Protein AF-A0A7C5W603-F1 (afdb_monomer_lite)

Foldseek 3Di:
DVVVVVVVVVVVVVPPPPVCCVVCVVPPVPPPPPLPDQDKAKAKEFEPQDQWFWKFKAALLLDTQFPDIWIQHRRRMIITIHDLADWGAQIWIWTDFALAIWIAGDGTDGHDDGPVRCVPPDDDRPHDYDYIYLLRRLLNQLVQLLQVVVVHIRVVAHSLLSVQQSVLLSVCCPPPPALSVLLSQLSVLLNVQDDSPHNPHHQAQVSCVSNPPPPNHRGDLVSQVVRVGPSDPDPSSDCVVNSVSSVSNDVRGGSDNPPPPLDDDDDDDDDQDFQDADPVRDTDHSCPPPDDDPPDDDDDDDDDDPPPPDDDVVCCVPVVVVPDPDPPPAPCPVPPDDPDRD

Sequence (342 aa):
MVRKILLLCSLLFIFSCGVESLLFNGISSNTPKDPGSVENRYIAGITPVFKSGSADLLSSSGESIAIKSGSIDSEGKFIIELSSKIDLSNAIVYLKSGNRVLLYIFPKLNRAKTIEESRDEAFKVKQIEVPVDERSTAATIMVVEKLRKIGSGLSAMSYCAVKGANSQISSKFDTAGSESNKVLTMVSKIIGSGNESDSGSIMFDIVGYLKDSNVRSILSEEFLKNNNVPYSDGDNKSVSPFEEQVEKSFSEFDFVAKYDETKLTTVITANINEGLVDSNGNTINPYKWATKKDGAKVYIALGIHKESPIQDEKLNQEVFHNWKPNTVQMYDDGTHGDEVAG

Secondary structure (DSSP, 8-state):
-HHHHHHHHHHHHHSTTTHHHHHHTTTTT-----------EEEEEE-SS-SSEEEEEE-TTS-B-EEEPEEE-TTSEEEEEE-TT--EEEEEEEEEETTEEEEEEEEEEPPPPPGGG-TTS--------EE-SHHHHHHHHHHHHHHHHTT--GGGS-HHHHHHHHHHHHHHHTSTT-HHHHHHHHHHHHHHH--TT--SS-SB-HHHHHH-TT---SB-HHHHHHHT---SSS-TT-SHHHHHHHHHHTTS--------TTS----------TT-B-TTSPBP-TTTTPPP-TT----------TT-S---HHHHHHTSTT-----S-----SSS-TTS--

pLDDT: mean 75.27, std 20.87, range [37.34, 98.5]

Radius of gyration: 30.17 Å; chains: 1; bounding box: 62×60×104 Å

Structure (mmCIF, N/CA/C/O backbone):
data_AF-A0A7C5W603-F1
#
_entry.id   AF-A0A7C5W603-F1
#
loop_
_atom_site.group_PDB
_atom_site.id
_atom_site.type_symbol
_atom_site.label_atom_id
_atom_site.label_alt_id
_atom_site.label_comp_id
_atom_site.label_asym_id
_atom_site.label_entity_id
_atom_site.label_seq_id
_atom_site.pdbx_PDB_ins_code
_atom_site.Cartn_x
_atom_site.Cartn_y
_atom_site.Cartn_z
_atom_site.occupancy
_atom_site.B_iso_or_equiv
_atom_site.auth_seq_id
_atom_site.auth_comp_id
_atom_site.auth_asym_id
_atom_site.auth_atom_id
_atom_site.pdbx_PDB_model_num
ATOM 1 N N . MET A 1 1 ? 25.862 -23.167 -83.436 1.00 50.69 1 MET A N 1
ATOM 2 C CA . MET A 1 1 ? 25.914 -22.595 -82.068 1.00 50.69 1 MET A CA 1
ATOM 3 C C . MET A 1 1 ? 24.564 -22.646 -81.349 1.00 50.69 1 MET A C 1
ATOM 5 O O . MET A 1 1 ? 24.523 -23.107 -80.219 1.00 50.69 1 MET A O 1
ATOM 9 N N . VAL A 1 2 ? 23.454 -22.306 -82.014 1.00 46.97 2 VAL A N 1
ATOM 10 C CA . VAL A 1 2 ? 22.097 -22.247 -81.420 1.00 46.97 2 VAL A CA 1
ATOM 11 C C . VAL A 1 2 ? 21.586 -23.588 -80.850 1.00 46.97 2 VAL A C 1
ATOM 13 O O . VAL A 1 2 ? 20.965 -23.612 -79.793 1.00 46.97 2 VAL A O 1
ATOM 16 N N . ARG A 1 3 ? 21.932 -24.733 -81.459 1.00 47.28 3 ARG A N 1
ATOM 17 C CA . ARG A 1 3 ? 21.526 -26.067 -80.958 1.00 47.28 3 ARG A CA 1
ATOM 18 C C . ARG A 1 3 ? 22.185 -26.501 -79.640 1.00 47.28 3 ARG A C 1
ATOM 20 O O . ARG A 1 3 ? 21.613 -27.329 -78.945 1.00 47.28 3 ARG A O 1
ATOM 27 N N . LYS A 1 4 ? 23.358 -25.961 -79.281 1.00 45.41 4 LYS A N 1
ATOM 28 C CA . LYS A 1 4 ? 24.028 -26.298 -78.007 1.00 45.41 4 LYS A CA 1
ATOM 29 C C . LYS A 1 4 ? 23.504 -25.462 -76.832 1.00 45.41 4 LYS A C 1
ATOM 31 O O . LYS A 1 4 ? 23.530 -25.939 -75.707 1.00 45.41 4 LYS A O 1
ATOM 36 N N . ILE A 1 5 ? 22.978 -24.265 -77.102 1.00 54.44 5 ILE A N 1
ATOM 37 C CA . ILE A 1 5 ? 22.380 -23.386 -76.085 1.00 54.44 5 ILE A CA 1
ATOM 38 C C . ILE A 1 5 ? 20.984 -23.888 -75.694 1.00 54.44 5 ILE A C 1
ATOM 40 O O . ILE A 1 5 ? 20.673 -23.938 -74.509 1.00 54.44 5 ILE A O 1
ATOM 44 N N . LEU A 1 6 ? 20.185 -24.372 -76.656 1.00 49.38 6 LEU A N 1
ATOM 45 C CA . LEU A 1 6 ? 18.866 -24.931 -76.338 1.00 49.38 6 LEU A CA 1
ATOM 46 C C . LEU A 1 6 ? 18.955 -26.179 -75.449 1.00 49.38 6 LEU A C 1
ATOM 48 O O . LEU A 1 6 ? 18.169 -26.298 -74.519 1.00 49.38 6 LEU A O 1
ATOM 52 N N . LEU A 1 7 ? 19.939 -27.059 -75.685 1.00 49.75 7 LEU A N 1
ATOM 53 C CA . LEU A 1 7 ? 20.112 -28.280 -74.890 1.00 49.75 7 LEU A CA 1
ATOM 54 C C . LEU A 1 7 ? 20.508 -27.977 -73.432 1.00 49.75 7 LEU A C 1
ATOM 56 O O . LEU A 1 7 ? 20.071 -28.679 -72.523 1.00 49.75 7 LEU A O 1
ATOM 60 N N . LEU A 1 8 ? 21.290 -26.911 -73.211 1.00 47.38 8 LEU A N 1
ATOM 61 C CA . LEU A 1 8 ? 21.719 -26.468 -71.881 1.00 47.38 8 LEU A CA 1
ATOM 62 C C . LEU A 1 8 ? 20.570 -25.804 -71.101 1.00 47.38 8 LEU A C 1
ATOM 64 O O . LEU A 1 8 ? 20.426 -26.040 -69.904 1.00 47.38 8 LEU A O 1
ATOM 68 N N . CYS A 1 9 ? 19.700 -25.045 -71.778 1.00 49.72 9 CYS A N 1
ATOM 69 C CA . CYS A 1 9 ? 18.506 -24.462 -71.158 1.00 49.72 9 CYS A CA 1
ATOM 70 C C . CYS A 1 9 ? 17.457 -25.525 -70.797 1.00 49.72 9 CYS A C 1
ATOM 72 O O . CYS A 1 9 ? 16.868 -25.446 -69.724 1.00 49.72 9 CYS A O 1
ATOM 74 N N . SER A 1 10 ? 17.260 -26.559 -71.623 1.00 50.44 10 SER A N 1
ATOM 75 C CA . SER A 1 10 ? 16.340 -27.656 -71.283 1.00 50.44 10 SER A CA 1
ATOM 76 C C . SER A 1 10 ? 16.855 -28.564 -70.159 1.00 50.44 10 SER A C 1
ATOM 78 O O . SER A 1 10 ? 16.045 -29.125 -69.430 1.00 50.44 10 SER A O 1
ATOM 80 N N . LEU A 1 11 ? 18.176 -28.668 -69.952 1.00 47.28 11 LEU A N 1
ATOM 81 C CA . LEU A 1 11 ? 18.733 -29.372 -68.789 1.00 47.28 11 LEU A CA 1
ATOM 82 C C . LEU A 1 11 ? 18.538 -28.589 -67.480 1.00 47.28 11 LEU A C 1
ATOM 84 O O . LEU A 1 11 ? 18.335 -29.205 -66.442 1.00 47.28 11 LEU A O 1
ATOM 88 N N . LEU A 1 12 ? 18.525 -27.252 -67.517 1.00 49.31 12 LEU A N 1
ATOM 89 C CA . LEU A 1 12 ? 18.311 -26.421 -66.323 1.00 49.31 12 LEU A CA 1
ATOM 90 C C . LEU A 1 12 ? 16.854 -26.431 -65.821 1.00 49.31 12 LEU A C 1
ATOM 92 O O . LEU A 1 12 ? 16.635 -26.287 -64.623 1.00 49.31 12 LEU A O 1
ATOM 96 N N . PHE A 1 13 ? 15.871 -26.677 -66.693 1.00 50.28 13 PHE A N 1
ATOM 97 C CA . PHE A 1 13 ? 14.453 -26.759 -66.303 1.00 50.28 13 PHE A CA 1
ATOM 98 C C . PHE A 1 13 ? 14.027 -28.121 -65.727 1.00 50.28 13 PHE A C 1
ATOM 100 O O . PHE A 1 13 ? 12.994 -28.203 -65.072 1.00 50.28 13 PHE A O 1
ATOM 107 N N . ILE A 1 14 ? 14.803 -29.192 -65.928 1.00 52.00 14 ILE A N 1
ATOM 108 C CA . ILE A 1 14 ? 14.462 -30.529 -65.398 1.00 52.00 14 ILE A CA 1
ATOM 109 C C . ILE A 1 14 ? 14.988 -30.716 -63.960 1.00 52.00 14 ILE A C 1
ATOM 111 O O . ILE A 1 14 ? 14.487 -31.560 -63.222 1.00 52.00 14 ILE A O 1
ATOM 115 N N . PHE A 1 15 ? 15.930 -29.879 -63.511 1.00 45.22 15 PHE A N 1
ATOM 116 C CA . PHE A 1 15 ? 16.450 -29.901 -62.136 1.00 45.22 15 PHE A CA 1
ATOM 117 C C . PHE A 1 15 ? 15.817 -28.855 -61.200 1.00 45.22 15 PHE A C 1
ATOM 119 O O . PHE A 1 15 ? 16.165 -28.813 -60.022 1.00 45.22 15 PHE A O 1
ATOM 126 N N . SER A 1 16 ? 14.865 -28.038 -61.662 1.00 43.00 16 SER A N 1
ATOM 127 C CA . SER A 1 16 ? 14.313 -26.928 -60.867 1.00 43.00 16 SER A CA 1
ATOM 128 C C . SER A 1 16 ? 13.082 -27.266 -60.014 1.00 43.00 16 SER A C 1
ATOM 130 O O . SER A 1 16 ? 12.518 -26.358 -59.429 1.00 43.00 16 SER A O 1
ATOM 132 N N . CYS A 1 17 ? 12.652 -28.531 -59.914 1.00 48.06 17 CYS A N 1
ATOM 133 C CA . CYS A 1 17 ? 11.493 -28.915 -59.080 1.00 48.06 17 CYS A CA 1
ATOM 134 C C . CYS A 1 17 ? 11.825 -29.865 -57.913 1.00 48.06 17 CYS A C 1
ATOM 136 O O . CYS A 1 17 ? 10.933 -30.508 -57.371 1.00 48.06 17 CYS A O 1
ATOM 138 N N . GLY A 1 18 ? 13.093 -29.973 -57.504 1.00 45.03 18 GLY A N 1
ATOM 139 C CA . GLY A 1 18 ? 13.482 -30.834 -56.370 1.00 45.03 18 GLY A CA 1
ATOM 140 C C . GLY A 1 18 ? 14.665 -30.344 -55.534 1.00 45.03 18 GLY A C 1
ATOM 141 O O . GLY A 1 18 ? 14.996 -30.951 -54.516 1.00 45.03 18 GLY A O 1
ATOM 142 N N . VAL A 1 19 ? 15.306 -29.242 -55.930 1.00 45.88 19 VAL A N 1
ATOM 143 C CA . VAL A 1 19 ? 16.446 -28.675 -55.192 1.00 45.88 19 VAL A CA 1
ATOM 144 C C . VAL A 1 19 ? 15.970 -27.790 -54.034 1.00 45.88 19 VAL A C 1
ATOM 146 O O . VAL A 1 19 ? 16.658 -27.700 -53.020 1.00 45.88 19 VAL A O 1
ATOM 149 N N . GLU A 1 20 ? 14.760 -27.227 -54.105 1.00 48.06 20 GLU A N 1
ATOM 150 C CA . GLU A 1 20 ? 14.178 -26.448 -53.004 1.00 48.06 20 GLU A CA 1
ATOM 151 C C . GLU A 1 20 ? 13.923 -27.314 -51.765 1.00 48.06 20 GLU A C 1
ATOM 153 O O . GLU A 1 20 ? 14.259 -26.901 -50.661 1.00 48.06 20 GLU A O 1
ATOM 158 N N . SER A 1 21 ? 13.468 -28.563 -51.912 1.00 44.88 21 SER A N 1
ATOM 159 C CA . SER A 1 21 ? 13.359 -29.465 -50.759 1.00 44.88 21 SER A CA 1
ATOM 160 C C . SER A 1 21 ? 14.725 -29.845 -50.176 1.00 44.88 21 SER A C 1
ATOM 162 O O . SER A 1 21 ? 14.841 -30.020 -48.975 1.00 44.88 21 SER A O 1
ATOM 164 N N . LEU A 1 22 ? 15.796 -29.928 -50.970 1.00 43.97 22 LEU A N 1
ATOM 165 C CA . LEU A 1 22 ? 17.133 -30.278 -50.460 1.00 43.97 22 LEU A CA 1
ATOM 166 C C . LEU A 1 22 ? 17.876 -29.090 -49.825 1.00 43.97 22 LEU A C 1
ATOM 168 O O . LEU A 1 22 ? 18.640 -29.296 -48.885 1.00 43.97 22 LEU A O 1
ATOM 172 N N . LEU A 1 23 ? 17.624 -27.858 -50.282 1.00 46.28 23 LEU A N 1
ATOM 173 C CA . LEU A 1 23 ? 18.194 -26.637 -49.698 1.00 46.28 23 LEU A CA 1
ATOM 174 C C . LEU A 1 23 ? 17.368 -26.087 -48.521 1.00 46.28 23 LEU A C 1
ATOM 176 O O . LEU A 1 23 ? 17.944 -25.512 -47.599 1.00 46.28 23 LEU A O 1
ATOM 180 N N . PHE A 1 24 ? 16.044 -26.289 -48.506 1.00 46.12 24 PHE A N 1
ATOM 181 C CA . PHE A 1 24 ? 15.150 -25.743 -47.473 1.00 46.12 24 PHE A CA 1
ATOM 182 C C . PHE A 1 24 ? 14.618 -26.772 -46.461 1.00 46.12 24 PHE A C 1
ATOM 184 O O . PHE A 1 24 ? 14.059 -26.357 -45.441 1.00 46.12 24 PHE A O 1
ATOM 191 N N . ASN A 1 25 ? 14.845 -28.084 -46.626 1.00 40.69 25 ASN A N 1
ATOM 192 C CA . ASN A 1 25 ? 14.525 -29.053 -45.558 1.00 40.69 25 ASN A CA 1
ATOM 193 C C . ASN A 1 25 ? 15.432 -28.912 -44.322 1.00 40.69 25 ASN A C 1
ATOM 195 O O . ASN A 1 25 ? 15.082 -29.419 -43.263 1.00 40.69 25 ASN A O 1
ATOM 199 N N . GLY A 1 26 ? 16.558 -28.194 -44.420 1.00 38.69 26 GLY A N 1
ATOM 200 C CA . GLY A 1 26 ? 17.374 -27.823 -43.256 1.00 38.69 26 GLY A CA 1
ATOM 201 C C . GLY A 1 26 ? 16.925 -26.540 -42.542 1.00 38.69 26 GLY A C 1
ATOM 202 O O . GLY A 1 26 ? 17.381 -26.280 -41.433 1.00 38.69 26 GLY A O 1
ATOM 203 N N . ILE A 1 27 ? 16.054 -25.730 -43.161 1.00 40.25 27 ILE A N 1
ATOM 204 C CA . ILE A 1 27 ? 15.661 -24.401 -42.647 1.00 40.25 27 ILE A CA 1
ATOM 205 C C . ILE A 1 27 ? 14.169 -24.353 -42.265 1.00 40.25 27 ILE A C 1
ATOM 207 O O . ILE A 1 27 ? 13.780 -23.563 -41.409 1.00 40.25 27 ILE A O 1
ATOM 211 N N . SER A 1 28 ? 13.327 -25.228 -42.824 1.00 37.34 28 SER A N 1
ATOM 212 C CA . SER A 1 28 ? 11.870 -25.201 -42.604 1.00 37.34 28 SER A CA 1
ATOM 213 C C . SER A 1 28 ? 11.349 -26.056 -41.439 1.00 37.34 28 SER A C 1
ATOM 215 O O . SER A 1 28 ? 10.165 -25.971 -41.126 1.00 37.34 28 SER A O 1
ATOM 217 N N . SER A 1 29 ? 12.194 -26.818 -40.729 1.00 38.69 29 SER A N 1
ATOM 218 C CA . SER A 1 29 ? 11.760 -27.529 -39.509 1.00 38.69 29 SER A CA 1
ATOM 219 C C . SER A 1 29 ? 11.761 -26.656 -38.251 1.00 38.69 29 SER A C 1
ATOM 221 O O . SER A 1 29 ? 11.341 -27.111 -37.189 1.00 38.69 29 SER A O 1
ATOM 223 N N . ASN A 1 30 ? 12.191 -25.396 -38.350 1.00 41.97 30 ASN A N 1
ATOM 224 C CA . ASN A 1 30 ? 11.894 -24.397 -37.333 1.00 41.97 30 ASN A CA 1
ATOM 225 C C . ASN A 1 30 ? 10.478 -23.867 -37.583 1.00 41.97 30 ASN A C 1
ATOM 227 O O . ASN A 1 30 ? 10.289 -22.689 -37.886 1.00 41.97 30 ASN A O 1
ATOM 231 N N . THR A 1 31 ? 9.461 -24.725 -37.415 1.00 43.34 31 THR A N 1
ATOM 232 C CA . THR A 1 31 ? 8.188 -24.223 -36.880 1.00 43.34 31 THR A CA 1
ATOM 233 C C . THR A 1 31 ? 8.568 -23.281 -35.744 1.00 43.34 31 THR A C 1
ATOM 235 O O . THR A 1 31 ? 9.366 -23.720 -34.904 1.00 43.34 31 THR A O 1
ATOM 238 N N . PRO A 1 32 ? 8.101 -22.014 -35.732 1.00 42.66 32 PRO A N 1
ATOM 239 C CA . PRO A 1 32 ? 8.312 -21.143 -34.588 1.00 42.66 32 PRO A CA 1
ATOM 240 C C . PRO A 1 32 ? 7.958 -21.990 -33.380 1.00 42.66 32 PRO A C 1
ATOM 242 O O . PRO A 1 32 ? 6.827 -22.477 -33.306 1.00 42.66 32 PRO A O 1
ATOM 245 N N . LYS A 1 33 ? 8.952 -22.314 -32.542 1.00 44.59 33 LYS A N 1
ATOM 246 C CA . LYS A 1 33 ? 8.671 -23.061 -31.325 1.00 44.59 33 LYS A CA 1
ATOM 247 C C . LYS A 1 33 ? 7.595 -22.244 -30.652 1.00 44.59 33 LYS A C 1
ATOM 249 O O . LYS A 1 33 ? 7.822 -21.057 -30.414 1.00 44.59 33 LYS A O 1
ATOM 254 N N . ASP A 1 34 ? 6.428 -22.858 -30.477 1.00 44.84 34 ASP A N 1
ATOM 255 C CA . ASP A 1 34 ? 5.327 -22.250 -29.752 1.00 44.84 34 ASP A CA 1
ATOM 256 C C . ASP A 1 34 ? 5.962 -21.654 -28.495 1.00 44.84 34 ASP A C 1
ATOM 258 O O . ASP A 1 34 ? 6.650 -22.410 -27.794 1.00 44.84 34 ASP A O 1
ATOM 262 N N . PRO A 1 35 ? 5.947 -20.317 -28.311 1.00 50.34 35 PRO A N 1
ATOM 263 C CA . PRO A 1 35 ? 6.645 -19.684 -27.205 1.00 50.34 35 PRO A CA 1
ATOM 264 C C . PRO A 1 35 ? 6.100 -20.344 -25.950 1.00 50.34 35 PRO A C 1
ATOM 266 O O . PRO A 1 35 ? 4.942 -20.118 -25.608 1.00 50.34 35 PRO A O 1
ATOM 269 N N . GLY A 1 36 ? 6.899 -21.251 -25.372 1.00 51.19 36 GLY A N 1
ATOM 270 C CA . GLY A 1 36 ? 6.378 -22.320 -24.525 1.00 51.19 36 GLY A CA 1
ATOM 271 C C . GLY A 1 36 ? 5.421 -21.762 -23.486 1.00 51.19 36 GLY A C 1
ATOM 272 O O . GLY A 1 36 ? 5.682 -20.680 -22.955 1.00 51.19 36 GLY A O 1
ATOM 273 N N . SER A 1 37 ? 4.302 -22.461 -23.264 1.00 54.44 37 SER A N 1
ATOM 274 C CA . SER A 1 37 ? 3.196 -22.012 -22.412 1.00 54.44 37 SER A CA 1
ATOM 275 C C . SER A 1 37 ? 3.730 -21.309 -21.169 1.00 54.44 37 SER A C 1
ATOM 277 O O . SER A 1 37 ? 4.355 -21.934 -20.312 1.00 54.44 37 SER A O 1
ATOM 279 N N . VAL A 1 38 ? 3.561 -19.989 -21.114 1.00 57.84 38 VAL A N 1
ATOM 280 C CA . VAL A 1 38 ? 4.174 -19.193 -20.056 1.00 57.84 38 VAL A CA 1
ATOM 281 C C . VAL A 1 38 ? 3.382 -19.442 -18.776 1.00 57.84 38 VAL A C 1
ATOM 283 O O . VAL A 1 38 ? 2.245 -18.984 -18.673 1.00 57.84 38 VAL A O 1
ATOM 286 N N . GLU A 1 39 ? 3.964 -20.184 -17.833 1.00 66.88 39 GLU A N 1
ATOM 287 C CA . GLU A 1 39 ? 3.298 -20.594 -16.593 1.00 66.88 39 GLU A CA 1
ATOM 288 C C . GLU A 1 39 ? 2.735 -19.407 -15.809 1.00 66.88 39 GLU A C 1
ATOM 290 O O . GLU A 1 39 ? 3.395 -18.374 -15.664 1.00 66.88 39 GLU A O 1
ATOM 295 N N . ASN A 1 40 ? 1.521 -19.575 -15.277 1.00 76.94 40 ASN A N 1
ATOM 296 C CA . ASN A 1 40 ? 0.895 -18.602 -14.388 1.00 76.94 40 ASN A CA 1
ATOM 297 C C . ASN A 1 40 ? 1.767 -18.341 -13.158 1.00 76.94 40 ASN A C 1
ATOM 299 O O . ASN A 1 40 ? 2.563 -19.174 -12.719 1.00 76.94 40 ASN A O 1
ATOM 303 N N . ARG A 1 41 ? 1.611 -17.147 -12.598 1.00 77.19 41 ARG A N 1
ATOM 304 C CA . ARG A 1 41 ? 2.366 -16.695 -11.432 1.00 77.19 41 ARG A CA 1
ATOM 305 C C . ARG A 1 41 ? 1.488 -16.641 -10.211 1.00 77.19 41 ARG A C 1
ATOM 307 O O . ARG A 1 41 ? 0.290 -16.418 -10.319 1.00 77.19 41 ARG A O 1
ATOM 314 N N . TYR A 1 42 ? 2.128 -16.741 -9.056 1.00 84.00 42 TYR A N 1
ATOM 315 C CA . TYR A 1 42 ? 1.440 -16.739 -7.781 1.00 84.00 42 TYR A CA 1
ATOM 316 C C . TYR A 1 42 ? 2.110 -15.754 -6.829 1.00 84.00 42 TYR A C 1
ATOM 318 O O . TYR A 1 42 ? 3.328 -15.790 -6.648 1.00 84.00 42 TYR A O 1
ATOM 326 N N . ILE A 1 43 ? 1.315 -14.882 -6.215 1.00 85.50 43 ILE A N 1
ATOM 327 C CA . ILE A 1 43 ? 1.692 -14.197 -4.977 1.00 85.50 43 ILE A CA 1
ATOM 328 C C . ILE A 1 43 ? 1.035 -14.976 -3.854 1.00 85.50 43 ILE A C 1
ATOM 330 O O . ILE A 1 43 ? -0.180 -15.139 -3.870 1.00 85.50 43 ILE A O 1
ATOM 334 N N . ALA A 1 44 ? 1.816 -15.443 -2.888 1.00 89.06 44 ALA A N 1
ATOM 335 C CA . ALA A 1 44 ? 1.257 -16.014 -1.675 1.00 89.06 44 ALA A CA 1
ATOM 336 C C . ALA A 1 44 ? 1.567 -15.105 -0.498 1.00 89.06 44 ALA A C 1
ATOM 338 O O . ALA A 1 44 ? 2.605 -14.457 -0.462 1.00 89.06 44 ALA A O 1
ATOM 339 N N . GLY A 1 45 ? 0.708 -15.081 0.498 1.00 90.62 45 GLY A N 1
ATOM 340 C CA . GLY A 1 45 ? 0.995 -14.340 1.710 1.00 90.62 45 GLY A CA 1
ATOM 341 C C . GLY A 1 45 ? 0.312 -14.954 2.901 1.00 90.62 45 GLY A C 1
ATOM 342 O O . GLY A 1 45 ? -0.363 -15.982 2.800 1.00 90.62 45 GLY A O 1
ATOM 343 N N . ILE A 1 46 ? 0.522 -14.303 4.033 1.00 93.31 46 ILE A N 1
ATOM 344 C CA . ILE A 1 46 ? -0.088 -14.675 5.295 1.00 93.31 46 ILE A CA 1
ATOM 345 C C . ILE A 1 46 ? -0.563 -13.413 6.000 1.00 93.31 46 ILE A C 1
ATOM 347 O O . ILE A 1 46 ? 0.117 -12.385 6.006 1.00 93.31 46 ILE A O 1
ATOM 351 N N . THR A 1 47 ? -1.739 -13.497 6.601 1.00 95.38 47 THR A N 1
ATOM 352 C CA . THR A 1 47 ? -2.247 -12.491 7.520 1.00 95.38 47 THR A CA 1
ATOM 353 C C . THR A 1 47 ? -2.558 -13.140 8.866 1.00 95.38 47 THR A C 1
ATOM 355 O O . THR A 1 47 ? -3.259 -14.149 8.912 1.00 95.38 47 THR A O 1
ATOM 358 N N . PRO A 1 48 ? -2.065 -12.595 9.991 1.00 94.06 48 PRO A N 1
ATOM 359 C CA . PRO A 1 48 ? -2.448 -13.096 11.308 1.00 94.06 48 PRO A CA 1
ATOM 360 C C . PRO A 1 48 ? -3.868 -12.659 11.709 1.00 94.06 48 PRO A C 1
ATOM 362 O O . PRO A 1 48 ? -4.410 -13.175 12.686 1.00 94.06 48 PRO A O 1
ATOM 365 N N . VAL A 1 49 ? -4.459 -11.712 10.972 1.00 94.12 49 VAL A N 1
ATOM 366 C CA . VAL A 1 49 ? -5.651 -10.955 11.370 1.00 94.12 49 VAL A CA 1
ATOM 367 C C . VAL A 1 49 ? -6.950 -11.591 10.871 1.00 94.12 49 VAL A C 1
ATOM 369 O O . VAL A 1 49 ? -7.954 -11.528 11.580 1.00 94.12 49 VAL A O 1
ATOM 372 N N . PHE A 1 50 ? -6.942 -12.183 9.670 1.00 94.12 50 PHE A N 1
ATOM 373 C CA . PHE A 1 50 ? -8.115 -12.816 9.057 1.00 94.12 50 PHE A CA 1
ATOM 374 C C . PHE A 1 50 ? -8.021 -14.341 9.095 1.00 94.12 50 PHE A C 1
ATOM 376 O O . PHE A 1 50 ? -6.941 -14.918 8.960 1.00 94.12 50 PHE A O 1
ATOM 383 N N . LYS A 1 51 ? -9.176 -14.994 9.256 1.00 93.75 51 LYS A N 1
ATOM 384 C CA . LYS A 1 51 ? -9.323 -16.465 9.194 1.00 93.75 51 LYS A CA 1
ATOM 385 C C . LYS A 1 51 ? -10.186 -16.935 8.025 1.00 93.75 51 LYS A C 1
ATOM 387 O O . LYS A 1 51 ? -10.394 -18.129 7.838 1.00 93.75 51 LYS A O 1
ATOM 392 N N . SER A 1 52 ? -10.720 -15.984 7.271 1.00 95.62 52 SER A N 1
ATOM 393 C CA . SER A 1 52 ? -11.466 -16.182 6.038 1.00 95.62 52 SER A CA 1
ATOM 394 C C . SER A 1 52 ? -11.481 -14.866 5.261 1.00 95.62 52 SER A C 1
ATOM 396 O O . SER A 1 52 ? -11.128 -13.823 5.812 1.00 95.62 52 SER A O 1
ATOM 398 N N . GLY A 1 53 ? -11.859 -14.902 3.984 1.00 96.00 53 GLY A N 1
ATOM 399 C CA . GLY A 1 53 ? -12.000 -13.702 3.164 1.00 96.00 53 GLY A CA 1
ATOM 400 C C . GLY A 1 53 ? -11.470 -13.876 1.747 1.00 96.00 53 GLY A C 1
ATOM 401 O O . GLY A 1 53 ? -11.185 -14.988 1.295 1.00 96.00 53 GLY A O 1
ATOM 402 N N . SER A 1 54 ? -11.333 -12.757 1.047 1.00 96.94 54 SER A N 1
ATOM 403 C CA . SER A 1 54 ? -10.785 -12.675 -0.305 1.00 96.94 54 SER A CA 1
ATOM 404 C C . SER A 1 54 ? -9.444 -11.952 -0.311 1.00 96.94 54 SER A C 1
ATOM 406 O O . SER A 1 54 ? -9.250 -10.991 0.433 1.00 96.94 54 SER A O 1
ATOM 408 N N . ALA A 1 55 ? -8.556 -12.374 -1.202 1.00 96.62 55 ALA A N 1
ATOM 409 C CA . ALA A 1 55 ? -7.283 -11.731 -1.484 1.00 96.62 55 ALA A CA 1
ATOM 410 C C . ALA A 1 55 ? -7.241 -11.306 -2.950 1.00 96.62 55 ALA A C 1
ATOM 412 O O . ALA A 1 55 ? -7.504 -12.117 -3.835 1.00 96.62 55 ALA A O 1
ATOM 413 N N . ASP A 1 56 ? -6.884 -10.061 -3.222 1.00 96.31 56 ASP A N 1
ATOM 414 C CA . ASP A 1 56 ? -6.755 -9.549 -4.580 1.00 96.31 56 ASP A CA 1
ATOM 415 C C . ASP A 1 56 ? -5.469 -8.742 -4.753 1.00 96.31 56 ASP A C 1
ATOM 417 O O . ASP A 1 56 ? -4.815 -8.359 -3.778 1.00 96.31 56 ASP A O 1
ATOM 421 N N . LEU A 1 57 ? -5.096 -8.496 -6.006 1.00 94.69 57 LEU A N 1
ATOM 422 C CA . LEU A 1 57 ? -3.995 -7.609 -6.349 1.00 94.69 57 LEU A CA 1
ATOM 423 C C . LEU A 1 57 ? -4.521 -6.467 -7.208 1.00 94.69 57 LEU A C 1
ATOM 425 O O . LEU A 1 57 ? -5.025 -6.685 -8.308 1.00 94.69 57 LEU A O 1
ATOM 429 N N . LEU A 1 58 ? -4.370 -5.249 -6.702 1.00 95.06 58 LEU A N 1
ATOM 430 C CA . LEU A 1 58 ? -4.791 -4.025 -7.363 1.00 95.06 58 LEU A CA 1
ATOM 431 C C . LEU A 1 58 ? -3.589 -3.343 -8.020 1.00 95.06 58 LEU A C 1
ATOM 433 O O . LEU A 1 58 ? -2.496 -3.278 -7.452 1.00 95.06 58 LEU A O 1
ATOM 437 N N . SER A 1 59 ? -3.794 -2.791 -9.210 1.00 91.69 59 SER A N 1
ATOM 438 C CA . SER A 1 59 ? -2.858 -1.851 -9.818 1.00 91.69 59 SER A CA 1
ATOM 439 C C . SER A 1 59 ? -2.859 -0.516 -9.066 1.00 91.69 59 SER A C 1
ATOM 441 O O . SER A 1 59 ? -3.713 -0.245 -8.220 1.00 91.69 59 SER A O 1
ATOM 443 N N . SER A 1 60 ? -1.944 0.379 -9.435 1.00 87.75 60 SER A N 1
ATOM 444 C CA . SER A 1 60 ? -1.896 1.753 -8.921 1.00 87.75 60 SER A CA 1
ATOM 445 C C . SER A 1 60 ? -3.158 2.581 -9.201 1.00 87.75 60 SER A C 1
ATOM 447 O O . SER A 1 60 ? -3.306 3.651 -8.624 1.00 87.75 60 SER A O 1
ATOM 449 N N . SER A 1 61 ? -4.034 2.120 -10.102 1.00 87.00 61 SER A N 1
ATOM 450 C CA . SER A 1 61 ? -5.322 2.754 -10.424 1.00 87.00 61 SER A CA 1
ATOM 451 C C . SER A 1 61 ? -6.512 2.116 -9.692 1.00 87.00 61 SER A C 1
ATOM 453 O O . SER A 1 61 ? -7.658 2.489 -9.919 1.00 87.00 61 SER A O 1
ATOM 455 N N . GLY A 1 62 ? -6.268 1.121 -8.831 1.00 88.88 62 GLY A N 1
ATOM 456 C CA . GLY A 1 62 ? -7.326 0.388 -8.132 1.00 88.88 62 GLY A CA 1
ATOM 457 C C . GLY A 1 62 ? -8.049 -0.653 -8.997 1.00 88.88 62 GLY A C 1
ATOM 458 O O . GLY A 1 62 ? -9.094 -1.167 -8.600 1.00 88.88 62 GLY A O 1
ATOM 459 N N . GLU A 1 63 ? -7.544 -0.961 -10.192 1.00 92.06 63 GLU A N 1
ATOM 460 C CA . GLU A 1 63 ? -8.046 -2.070 -11.011 1.00 92.06 63 GLU A CA 1
ATOM 461 C C . GLU A 1 63 ? -7.455 -3.400 -10.555 1.00 92.06 63 GLU A C 1
ATOM 463 O O . GLU A 1 63 ? -6.245 -3.492 -10.341 1.00 92.06 63 GLU A O 1
ATOM 468 N N . SER A 1 64 ? -8.293 -4.434 -10.450 1.00 92.25 64 SER A N 1
ATOM 469 C CA . SER A 1 64 ? -7.806 -5.791 -10.217 1.00 92.25 64 SER A CA 1
ATOM 470 C C . SER A 1 64 ? -6.983 -6.255 -11.415 1.00 92.25 64 SER A C 1
ATOM 472 O O . SER A 1 64 ? -7.399 -6.131 -12.567 1.00 92.25 64 SER A O 1
ATOM 474 N N . ILE A 1 65 ? -5.795 -6.771 -11.127 1.00 90.19 65 ILE A N 1
ATOM 475 C CA . ILE A 1 65 ? -4.842 -7.307 -12.108 1.00 90.19 65 ILE A CA 1
ATOM 476 C C . ILE A 1 65 ? -4.606 -8.807 -11.905 1.00 90.19 65 ILE A C 1
ATOM 478 O O . ILE A 1 65 ? -3.758 -9.405 -12.576 1.00 90.19 65 ILE A O 1
ATOM 482 N N . ALA A 1 66 ? -5.350 -9.421 -10.983 1.00 86.56 66 ALA A N 1
ATOM 483 C CA . ALA A 1 66 ? -5.358 -10.858 -10.810 1.00 86.56 66 ALA A CA 1
ATOM 484 C C . ALA A 1 66 ? -6.082 -11.536 -11.979 1.00 86.56 66 ALA A C 1
ATOM 486 O O . ALA A 1 66 ? -7.149 -11.102 -12.404 1.00 86.56 66 ALA A O 1
ATOM 487 N N . ILE A 1 67 ? -5.521 -12.644 -12.475 1.00 84.31 67 ILE A N 1
ATOM 488 C CA . ILE A 1 67 ? -6.296 -13.585 -13.301 1.00 84.31 67 ILE A CA 1
ATOM 489 C C . ILE A 1 67 ? -7.384 -14.204 -12.426 1.00 84.31 67 ILE A C 1
ATOM 491 O O . ILE A 1 67 ? -8.526 -14.371 -12.852 1.00 84.31 67 ILE A O 1
ATOM 495 N N . LYS A 1 68 ? -7.002 -14.551 -11.195 1.00 89.12 68 LYS A N 1
ATOM 496 C CA . LYS A 1 68 ? -7.883 -15.143 -10.204 1.00 89.12 68 LYS A CA 1
ATOM 497 C C . LYS A 1 68 ? -7.515 -14.620 -8.823 1.00 89.12 68 LYS A C 1
ATOM 499 O O . LYS A 1 68 ? -6.404 -14.844 -8.336 1.00 89.12 68 LYS A O 1
ATOM 504 N N . SER A 1 69 ? -8.464 -13.931 -8.200 1.00 91.00 69 SER A N 1
ATOM 505 C CA . SER A 1 69 ? -8.370 -13.535 -6.798 1.00 91.00 69 SER A CA 1
ATOM 506 C C . SER A 1 69 ? -8.316 -14.781 -5.903 1.00 91.00 69 SER A C 1
ATOM 508 O O . SER A 1 69 ? -8.906 -15.822 -6.206 1.00 91.00 69 SER A O 1
ATOM 510 N N . GLY A 1 70 ? -7.575 -14.679 -4.807 1.00 91.69 70 GLY A N 1
ATOM 511 C CA . GLY A 1 70 ? -7.404 -15.737 -3.821 1.00 91.69 70 GLY A CA 1
ATOM 512 C C . GLY A 1 70 ? -8.503 -15.766 -2.765 1.00 91.69 70 GLY A C 1
ATOM 513 O O . GLY A 1 70 ? -9.206 -14.781 -2.537 1.00 91.69 70 GLY A O 1
ATOM 514 N N . SER A 1 71 ? -8.600 -16.891 -2.064 1.00 94.88 71 SER A N 1
ATOM 515 C CA . SER A 1 71 ? -9.307 -17.003 -0.786 1.00 94.88 71 SER A CA 1
ATOM 516 C C . SER A 1 71 ? -8.300 -17.054 0.359 1.00 94.88 71 SER A C 1
ATOM 518 O O . SER A 1 71 ? -7.225 -17.636 0.204 1.00 94.88 71 SER A O 1
ATOM 520 N N . ILE A 1 72 ? -8.665 -16.480 1.502 1.00 95.62 72 ILE A N 1
ATOM 521 C CA . ILE A 1 72 ? -7.894 -16.581 2.744 1.00 95.62 72 ILE A CA 1
ATOM 522 C C . ILE A 1 72 ? -8.366 -17.830 3.491 1.00 95.62 72 ILE A C 1
ATOM 524 O O . ILE A 1 72 ? -9.568 -17.992 3.710 1.00 95.62 72 ILE A O 1
ATOM 528 N N . ASP A 1 73 ? -7.442 -18.719 3.849 1.00 94.31 73 ASP A N 1
ATOM 529 C CA . ASP A 1 73 ? -7.752 -19.937 4.600 1.00 94.31 73 ASP A CA 1
ATOM 530 C C . ASP A 1 73 ? -7.804 -19.706 6.124 1.00 94.31 73 ASP A C 1
ATOM 532 O O . ASP A 1 73 ? -7.548 -18.611 6.631 1.00 94.31 73 ASP A O 1
ATOM 536 N N . SER A 1 74 ? -8.124 -20.761 6.881 1.00 94.94 74 SER A N 1
ATOM 537 C CA . SER A 1 74 ? -8.210 -20.716 8.348 1.00 94.94 74 SER A CA 1
ATOM 538 C C . SER A 1 74 ? -6.875 -20.440 9.048 1.00 94.94 74 SER A C 1
ATOM 540 O O . SER A 1 74 ? -6.854 -20.073 10.224 1.00 94.94 74 SER A O 1
ATOM 542 N N . GLU A 1 75 ? -5.749 -20.621 8.359 1.00 93.00 75 GLU A N 1
ATOM 543 C CA . GLU A 1 75 ? -4.420 -20.258 8.858 1.00 93.00 75 GLU A CA 1
ATOM 544 C C . GLU A 1 75 ? -4.056 -18.808 8.505 1.00 93.00 75 GLU A C 1
ATOM 546 O O . GLU A 1 75 ? -3.045 -18.300 8.989 1.00 93.00 75 GLU A O 1
ATOM 551 N N . GLY A 1 76 ? -4.899 -18.120 7.729 1.00 92.75 76 GLY A N 1
ATOM 552 C CA . GLY A 1 76 ? -4.663 -16.767 7.239 1.00 92.75 76 GLY A CA 1
ATOM 553 C C . GLY A 1 76 ? -3.786 -16.721 5.988 1.00 92.75 76 GLY A C 1
ATOM 554 O O . GLY A 1 76 ? -3.311 -15.648 5.614 1.00 92.75 76 GLY A O 1
ATOM 555 N N . LYS A 1 77 ? -3.531 -17.861 5.338 1.00 93.31 77 LYS A N 1
ATOM 556 C CA . LYS A 1 77 ? -2.745 -17.924 4.102 1.00 93.31 77 LYS A CA 1
ATOM 557 C C . LYS A 1 77 ? -3.633 -17.651 2.898 1.00 93.31 77 LYS A C 1
ATOM 559 O O . LYS A 1 77 ? -4.816 -17.983 2.885 1.00 93.31 77 LYS A O 1
ATOM 564 N N . PHE A 1 78 ? -3.049 -17.063 1.863 1.00 93.56 78 PHE A N 1
ATOM 565 C CA . PHE A 1 78 ? -3.736 -16.796 0.602 1.00 93.56 78 PHE A CA 1
ATOM 566 C C . PHE A 1 78 ? -2.785 -16.940 -0.582 1.00 93.56 78 PHE A C 1
ATOM 568 O O . PHE A 1 78 ? -1.570 -16.808 -0.433 1.00 93.56 78 PHE A O 1
ATOM 575 N N . ILE A 1 79 ? -3.352 -17.187 -1.765 1.00 91.44 79 ILE A N 1
ATOM 576 C CA . ILE A 1 79 ? -2.631 -17.255 -3.040 1.00 91.44 79 ILE A CA 1
ATOM 577 C C . ILE A 1 79 ? -3.424 -16.482 -4.097 1.00 91.44 79 ILE A C 1
ATOM 579 O O . ILE A 1 79 ? -4.599 -16.765 -4.305 1.00 91.44 79 ILE A O 1
ATOM 583 N N . ILE A 1 80 ? -2.777 -15.535 -4.774 1.00 91.19 80 ILE A N 1
ATOM 584 C CA . ILE A 1 80 ? -3.329 -14.740 -5.878 1.00 91.19 80 ILE A CA 1
ATOM 585 C C . ILE A 1 80 ? -2.638 -15.160 -7.172 1.00 91.19 80 ILE A C 1
ATOM 587 O O . ILE A 1 80 ? -1.408 -15.189 -7.233 1.00 91.19 80 ILE A O 1
ATOM 591 N N . GLU A 1 81 ? -3.421 -15.451 -8.208 1.00 90.12 81 GLU A N 1
ATOM 592 C CA . GLU A 1 81 ? -2.921 -15.893 -9.510 1.00 90.12 81 GLU A CA 1
ATOM 593 C C . GLU A 1 81 ? -2.802 -14.722 -10.493 1.00 90.12 81 GLU A C 1
ATOM 595 O O . GLU A 1 81 ? -3.731 -13.929 -10.664 1.00 90.12 81 GLU A O 1
ATOM 600 N N . LEU A 1 82 ? -1.659 -14.629 -11.173 1.00 87.56 82 LEU A N 1
ATOM 601 C CA . LEU A 1 82 ? -1.291 -13.526 -12.056 1.00 87.56 82 LEU A CA 1
ATOM 602 C C . LEU A 1 82 ? -0.854 -14.017 -13.433 1.00 87.56 82 LEU A C 1
ATOM 604 O O . LEU A 1 82 ? -0.251 -15.084 -13.585 1.00 87.56 82 LEU A O 1
ATOM 608 N N . SER A 1 83 ? -1.059 -13.157 -14.431 1.00 82.06 83 SER A N 1
ATOM 609 C CA . SER A 1 83 ? -0.510 -13.368 -15.767 1.00 82.06 83 SER A CA 1
ATOM 610 C C . SER A 1 83 ? 1.006 -13.228 -15.753 1.00 82.06 83 SER A C 1
ATOM 612 O O . SER A 1 83 ? 1.583 -12.274 -15.230 1.00 82.06 83 SER A O 1
ATOM 614 N N . SER A 1 84 ? 1.665 -14.178 -16.399 1.00 72.25 84 SER A N 1
ATOM 615 C CA . SER A 1 84 ? 3.116 -14.240 -16.547 1.00 72.25 84 SER A CA 1
ATOM 616 C C . SER A 1 84 ? 3.728 -13.111 -17.372 1.00 72.25 84 SER A C 1
ATOM 618 O O . SER A 1 84 ? 4.940 -12.885 -17.313 1.00 72.25 84 SER A O 1
ATOM 620 N N . LYS A 1 85 ? 2.891 -12.381 -18.115 1.00 75.00 85 LYS A N 1
ATOM 621 C CA . LYS A 1 85 ? 3.287 -11.280 -19.001 1.00 75.00 85 LYS A CA 1
ATOM 622 C C . LYS A 1 85 ? 3.389 -9.927 -18.299 1.00 75.00 85 LYS A C 1
ATOM 624 O O . LYS A 1 85 ? 3.841 -8.977 -18.927 1.00 75.00 85 LYS A O 1
ATOM 629 N N . ILE A 1 86 ? 2.958 -9.826 -17.043 1.00 71.25 86 ILE A N 1
ATOM 630 C CA . ILE A 1 86 ? 2.849 -8.537 -16.365 1.00 71.25 86 ILE A CA 1
ATOM 631 C C . ILE A 1 86 ? 4.131 -8.245 -15.575 1.00 71.25 86 ILE A C 1
ATOM 633 O O . ILE A 1 86 ? 4.548 -9.038 -14.725 1.00 71.25 86 ILE A O 1
ATOM 637 N N . ASP A 1 87 ? 4.733 -7.090 -15.863 1.00 75.06 87 ASP A N 1
ATOM 638 C CA . ASP A 1 87 ? 5.668 -6.406 -14.972 1.00 75.06 87 ASP A CA 1
ATOM 639 C C . ASP A 1 87 ? 4.868 -5.483 -14.057 1.00 75.06 87 ASP A C 1
ATOM 641 O O . ASP A 1 87 ? 4.133 -4.614 -14.527 1.00 75.06 87 ASP A O 1
ATOM 645 N N . LEU A 1 88 ? 5.000 -5.675 -12.745 1.00 80.00 88 LEU A N 1
ATOM 646 C CA . LEU A 1 88 ? 4.276 -4.876 -11.761 1.00 80.00 88 LEU A CA 1
ATOM 647 C C . LEU A 1 88 ? 5.244 -4.084 -10.904 1.00 80.00 88 LEU A C 1
ATOM 649 O O . LEU A 1 88 ? 6.208 -4.633 -10.367 1.00 80.00 88 LEU A O 1
ATOM 653 N N . SER A 1 89 ? 4.937 -2.802 -10.741 1.00 86.06 89 SER A N 1
ATOM 654 C CA . SER A 1 89 ? 5.557 -1.936 -9.746 1.00 86.06 89 SER A CA 1
ATOM 655 C C . SER A 1 89 ? 4.467 -1.290 -8.900 1.00 86.06 89 SER A C 1
ATOM 657 O O . SER A 1 89 ? 3.462 -0.837 -9.441 1.00 86.06 89 SER A O 1
ATOM 659 N N . ASN A 1 90 ? 4.677 -1.260 -7.584 1.00 90.75 90 ASN A N 1
ATOM 660 C CA . ASN A 1 90 ? 3.798 -0.615 -6.602 1.00 90.75 90 ASN A CA 1
ATOM 661 C C . ASN A 1 90 ? 2.328 -1.080 -6.658 1.00 90.75 90 ASN A C 1
ATOM 663 O O . ASN A 1 90 ? 1.411 -0.272 -6.511 1.00 90.75 90 ASN A O 1
ATOM 667 N N . ALA A 1 91 ? 2.102 -2.376 -6.882 1.00 93.69 91 ALA A N 1
ATOM 668 C CA . ALA A 1 91 ? 0.768 -2.969 -6.795 1.00 93.69 91 ALA A CA 1
ATOM 669 C C . ALA A 1 91 ? 0.322 -3.066 -5.327 1.00 93.69 91 ALA A C 1
ATOM 671 O O . ALA A 1 91 ? 1.164 -3.133 -4.436 1.00 93.69 91 ALA A O 1
ATOM 672 N N . ILE A 1 92 ? -0.980 -3.102 -5.057 1.00 96.00 92 ILE A N 1
ATOM 673 C CA . ILE A 1 92 ? -1.519 -3.223 -3.697 1.00 96.00 92 ILE A CA 1
ATOM 674 C C . ILE A 1 92 ? -2.138 -4.605 -3.533 1.00 96.00 92 ILE A C 1
ATOM 676 O O . ILE A 1 92 ? -3.097 -4.943 -4.222 1.00 96.00 92 ILE A O 1
ATOM 680 N N . VAL A 1 93 ? -1.617 -5.399 -2.602 1.00 96.44 93 VAL A N 1
ATOM 681 C CA . VAL A 1 93 ? -2.325 -6.581 -2.107 1.00 96.44 93 VAL A CA 1
ATOM 682 C C . VAL A 1 93 ? -3.481 -6.087 -1.246 1.00 96.44 93 VAL A C 1
ATOM 684 O O . VAL A 1 93 ? -3.267 -5.358 -0.275 1.00 96.44 93 VAL A O 1
ATOM 687 N N . TYR A 1 94 ? -4.693 -6.468 -1.629 1.00 97.31 94 TYR A N 1
ATOM 688 C CA . TYR A 1 94 ? -5.945 -6.082 -0.992 1.00 97.31 94 TYR A CA 1
ATOM 689 C C . TYR A 1 94 ? -6.594 -7.323 -0.389 1.00 97.31 94 TYR A C 1
ATOM 691 O O . TYR A 1 94 ? -7.063 -8.202 -1.112 1.00 97.31 94 TYR A O 1
ATOM 699 N N . LEU A 1 95 ? -6.604 -7.414 0.939 1.00 97.56 95 LEU A N 1
ATOM 700 C CA . LEU A 1 95 ? -7.307 -8.476 1.653 1.00 97.56 95 LEU A CA 1
ATOM 701 C C . LEU A 1 95 ? -8.611 -7.926 2.206 1.00 97.56 95 LEU A C 1
ATOM 703 O O . LEU A 1 95 ? -8.612 -6.849 2.798 1.00 97.56 95 LEU A O 1
ATOM 707 N N . LYS A 1 96 ? -9.701 -8.678 2.071 1.00 97.19 96 LYS A N 1
ATOM 708 C CA . LYS A 1 96 ? -11.019 -8.297 2.584 1.00 97.19 96 LYS A CA 1
ATOM 709 C C . LYS A 1 96 ? -11.682 -9.461 3.309 1.00 97.19 96 LYS A C 1
ATOM 711 O O . LYS A 1 96 ? -11.751 -10.559 2.764 1.00 97.19 96 LYS A O 1
ATOM 716 N N . SER A 1 97 ? -12.229 -9.194 4.490 1.00 96.50 97 SER A N 1
ATOM 717 C CA . SER A 1 97 ? -13.098 -10.113 5.231 1.00 96.50 97 SER A CA 1
ATOM 718 C C . SER A 1 97 ? -14.230 -9.318 5.879 1.00 96.50 97 SER A C 1
ATOM 720 O O . SER A 1 97 ? -13.981 -8.469 6.736 1.00 96.50 97 SER A O 1
ATOM 722 N N . GLY A 1 98 ? -15.466 -9.516 5.413 1.00 94.94 98 GLY A N 1
ATOM 723 C CA . GLY A 1 98 ? -16.599 -8.654 5.766 1.00 94.94 98 GLY A CA 1
ATOM 724 C C . GLY A 1 98 ? -16.333 -7.188 5.410 1.00 94.94 98 GLY A C 1
ATOM 725 O O . GLY A 1 98 ? -16.035 -6.863 4.253 1.00 94.94 98 GLY A O 1
ATOM 726 N N . ASN A 1 99 ? -16.401 -6.315 6.416 1.00 95.12 99 ASN A N 1
ATOM 727 C CA . ASN A 1 99 ? -16.126 -4.882 6.298 1.00 95.12 99 ASN A CA 1
ATOM 728 C C . ASN A 1 99 ? -14.657 -4.529 6.615 1.00 95.12 99 ASN A C 1
ATOM 730 O O . ASN A 1 99 ? -14.250 -3.370 6.468 1.00 95.12 99 ASN A O 1
ATOM 734 N N . ARG A 1 100 ? -13.849 -5.532 6.994 1.00 95.69 100 ARG A N 1
ATOM 735 C CA . ARG A 1 100 ? -12.418 -5.397 7.279 1.00 95.69 100 ARG A CA 1
ATOM 736 C C . ARG A 1 100 ? -11.603 -5.495 5.994 1.00 95.69 100 ARG A C 1
ATOM 738 O O . ARG A 1 100 ? -11.889 -6.292 5.103 1.00 95.69 100 ARG A O 1
ATOM 745 N N . VAL A 1 101 ? -10.544 -4.702 5.946 1.00 97.38 101 VAL A N 1
ATOM 746 C CA . VAL A 1 101 ? -9.602 -4.548 4.836 1.00 97.38 101 VAL A CA 1
ATOM 747 C C . VAL A 1 101 ? -8.170 -4.490 5.373 1.00 97.38 101 VAL A C 1
ATOM 749 O O . VAL A 1 101 ? -7.892 -3.745 6.309 1.00 97.38 101 VAL A O 1
ATOM 752 N N . LEU A 1 102 ? -7.248 -5.226 4.759 1.00 98.06 102 LEU A N 1
ATOM 753 C CA . LEU A 1 102 ? -5.812 -5.045 4.980 1.00 98.06 102 LEU A CA 1
ATOM 754 C C . LEU A 1 102 ? -5.124 -4.761 3.656 1.00 98.06 102 LEU A C 1
ATOM 756 O O . LEU A 1 102 ? -5.518 -5.287 2.612 1.00 98.06 102 LEU A O 1
ATOM 760 N N . LEU A 1 103 ? -4.093 -3.927 3.715 1.00 98.00 103 LEU A N 1
ATOM 761 C CA . LEU A 1 103 ? -3.403 -3.408 2.545 1.00 98.00 103 LEU A CA 1
ATOM 762 C C . LEU A 1 103 ? -1.903 -3.657 2.663 1.00 98.00 103 LEU A C 1
ATOM 764 O O . LEU A 1 103 ? -1.316 -3.483 3.727 1.00 98.00 103 LEU A O 1
ATOM 768 N N . TYR A 1 104 ? -1.267 -4.004 1.551 1.00 96.75 104 TYR A N 1
ATOM 769 C CA . TYR A 1 104 ? 0.189 -4.060 1.457 1.00 96.75 104 TYR A CA 1
ATOM 770 C C . TYR A 1 104 ? 0.642 -3.579 0.080 1.00 96.75 104 TYR A C 1
ATOM 772 O O . TYR A 1 104 ? 0.253 -4.157 -0.935 1.00 96.75 104 TYR A O 1
ATOM 780 N N . ILE A 1 105 ? 1.496 -2.553 0.020 1.00 94.81 105 ILE A N 1
ATOM 781 C CA . ILE A 1 105 ? 2.127 -2.152 -1.244 1.00 94.81 105 ILE A CA 1
ATOM 782 C C . ILE A 1 105 ? 3.263 -3.115 -1.581 1.00 94.81 105 ILE A C 1
ATOM 784 O O . ILE A 1 105 ? 4.314 -3.127 -0.938 1.00 94.81 105 ILE A O 1
ATOM 788 N N . PHE A 1 106 ? 3.064 -3.869 -2.654 1.00 88.75 106 PHE A N 1
ATOM 789 C CA . PHE A 1 106 ? 4.035 -4.741 -3.283 1.00 88.75 106 PHE A CA 1
ATOM 790 C C . PHE A 1 106 ? 4.930 -3.944 -4.245 1.00 88.75 106 PHE A C 1
ATOM 792 O O . PHE A 1 106 ? 4.483 -3.555 -5.328 1.00 88.75 106 PHE A O 1
ATOM 799 N N . PRO A 1 107 ? 6.207 -3.690 -3.897 1.00 79.19 107 PRO A N 1
ATOM 800 C CA . PRO A 1 107 ? 7.025 -2.743 -4.644 1.00 79.19 107 PRO A CA 1
ATOM 801 C C . PRO A 1 107 ? 7.357 -3.241 -6.053 1.00 79.19 107 PRO A C 1
ATOM 803 O O . PRO A 1 107 ? 7.296 -2.450 -6.988 1.00 79.19 107 PRO A O 1
ATOM 806 N N . LYS A 1 108 ? 7.694 -4.526 -6.245 1.00 84.31 108 LYS A N 1
ATOM 807 C CA . LYS A 1 108 ? 8.078 -5.030 -7.572 1.00 84.31 108 LYS A CA 1
ATOM 808 C C . LYS A 1 108 ? 7.855 -6.525 -7.761 1.00 84.31 108 LYS A C 1
ATOM 810 O O . LYS A 1 108 ? 8.409 -7.324 -7.007 1.00 84.31 108 LYS A O 1
ATOM 815 N N . LEU A 1 109 ? 7.176 -6.891 -8.848 1.00 74.62 109 LEU A N 1
ATOM 816 C CA . LEU A 1 109 ? 7.152 -8.244 -9.403 1.00 74.62 109 LEU A CA 1
ATOM 817 C C . LEU A 1 109 ? 7.755 -8.210 -10.816 1.00 74.62 109 LEU A C 1
ATOM 819 O O . LEU A 1 109 ? 7.109 -7.753 -11.754 1.00 74.62 109 LEU A O 1
ATOM 823 N N . ASN A 1 110 ? 8.995 -8.686 -10.971 1.00 68.06 110 ASN A N 1
ATOM 824 C CA . ASN A 1 110 ? 9.634 -8.812 -12.293 1.00 68.06 110 ASN A CA 1
ATOM 825 C C . ASN A 1 110 ? 8.891 -9.851 -13.135 1.00 68.06 110 ASN A C 1
ATOM 827 O O . ASN A 1 110 ? 8.559 -10.887 -12.561 1.00 68.06 110 ASN A O 1
ATOM 831 N N . ARG A 1 111 ? 8.720 -9.647 -14.448 1.00 63.72 111 ARG A N 1
ATOM 832 C CA . ARG A 1 111 ? 8.199 -10.599 -15.454 1.00 63.72 111 ARG A CA 1
ATOM 833 C C . ARG A 1 111 ? 8.878 -11.973 -15.395 1.00 63.72 111 ARG A C 1
ATOM 835 O O . ARG A 1 111 ? 10.004 -12.107 -14.914 1.00 63.72 111 ARG A O 1
ATOM 842 N N . ALA A 1 112 ? 8.161 -13.024 -15.814 1.00 58.72 112 ALA A N 1
ATOM 843 C CA . ALA A 1 112 ? 8.714 -14.376 -15.801 1.00 58.72 112 ALA A CA 1
ATOM 844 C C . ALA A 1 112 ? 9.724 -14.441 -16.927 1.00 58.72 112 ALA A C 1
ATOM 846 O O . ALA A 1 112 ? 9.394 -14.097 -18.064 1.00 58.72 112 ALA A O 1
ATOM 847 N N . LYS A 1 113 ? 10.935 -14.887 -16.596 1.00 54.34 113 LYS A N 1
ATOM 848 C CA . LYS A 1 113 ? 11.868 -15.333 -17.618 1.00 54.34 113 LYS A CA 1
ATOM 849 C C . LYS A 1 113 ? 11.180 -16.431 -18.421 1.00 54.34 113 LYS A C 1
ATOM 851 O O . LYS A 1 113 ? 10.513 -17.297 -17.852 1.00 54.34 113 LYS A O 1
ATOM 856 N N . THR A 1 114 ? 11.278 -16.349 -19.736 1.00 50.41 114 THR A N 1
ATOM 857 C CA . THR A 1 114 ? 10.738 -17.381 -20.626 1.00 50.41 114 THR A CA 1
ATOM 858 C C . THR A 1 114 ? 11.447 -18.720 -20.382 1.00 50.41 114 THR A C 1
ATOM 860 O O . THR A 1 114 ? 12.539 -18.764 -19.813 1.00 50.41 114 THR A O 1
ATOM 863 N N . ILE A 1 115 ? 10.835 -19.834 -20.801 1.00 49.97 115 ILE A N 1
ATOM 864 C CA . ILE A 1 115 ? 11.394 -21.192 -20.629 1.00 49.97 115 ILE A CA 1
ATOM 865 C C . ILE A 1 115 ? 12.796 -21.313 -21.269 1.00 49.97 115 ILE A C 1
ATOM 867 O O . ILE A 1 115 ? 13.647 -22.049 -20.776 1.00 49.97 115 ILE A O 1
ATOM 871 N N . GLU A 1 116 ? 13.084 -20.551 -22.330 1.00 48.09 116 GLU A N 1
ATOM 872 C CA . GLU A 1 116 ? 14.427 -20.503 -22.930 1.00 48.09 116 GLU A CA 1
ATOM 873 C C . GLU A 1 116 ? 15.458 -19.753 -22.067 1.00 48.09 116 GLU A C 1
ATOM 875 O O . GLU A 1 116 ? 16.631 -20.114 -22.083 1.00 48.09 116 GLU A O 1
ATOM 880 N N . GLU A 1 117 ? 15.034 -18.783 -21.253 1.00 46.94 117 GLU A N 1
ATOM 881 C CA . GLU A 1 117 ? 15.891 -18.000 -20.346 1.00 46.94 117 GLU A CA 1
ATOM 882 C C . GLU A 1 117 ? 16.116 -18.667 -18.973 1.00 46.94 117 GLU A C 1
ATOM 884 O O . GLU A 1 117 ? 16.876 -18.148 -18.153 1.00 46.94 117 GLU A O 1
ATOM 889 N N . SER A 1 118 ? 15.437 -19.784 -18.688 1.00 48.06 118 SER A N 1
ATOM 890 C CA . SER A 1 118 ? 15.369 -20.420 -17.357 1.00 48.06 118 SER A CA 1
ATOM 891 C C . SER A 1 118 ? 15.879 -21.867 -17.322 1.00 48.06 118 SER A C 1
ATOM 893 O O . SER A 1 118 ? 15.687 -22.560 -16.326 1.00 48.06 118 SER A O 1
ATOM 895 N N . ARG A 1 119 ? 16.589 -22.318 -18.368 1.00 46.88 119 ARG A N 1
ATOM 896 C CA . ARG A 1 119 ? 17.065 -23.710 -18.513 1.00 46.88 119 ARG A CA 1
ATOM 897 C C . ARG A 1 119 ? 17.913 -24.263 -17.353 1.00 46.88 119 ARG A C 1
ATOM 899 O O . ARG A 1 119 ? 17.972 -25.481 -17.234 1.00 46.88 119 ARG A O 1
ATOM 906 N N . ASP A 1 120 ? 18.479 -23.417 -16.492 1.00 44.91 120 ASP A N 1
ATOM 907 C CA . ASP A 1 120 ? 19.320 -23.840 -15.359 1.00 44.91 120 ASP A CA 1
ATOM 908 C C . ASP A 1 120 ? 18.718 -23.578 -13.963 1.00 44.91 120 ASP A C 1
ATOM 910 O O . ASP A 1 120 ? 19.279 -24.017 -12.959 1.00 44.91 120 ASP A O 1
ATOM 914 N N . GLU A 1 121 ? 17.562 -22.916 -13.850 1.00 43.81 121 GLU A N 1
ATOM 915 C CA . GLU A 1 121 ? 16.912 -22.696 -12.552 1.00 43.81 121 GLU A CA 1
ATOM 916 C C . GLU A 1 121 ? 15.709 -23.629 -12.424 1.00 43.81 121 GLU A C 1
ATOM 918 O O . GLU A 1 121 ? 14.632 -23.362 -12.952 1.00 43.81 121 GLU A O 1
ATOM 923 N N . ALA A 1 122 ? 15.898 -24.746 -11.716 1.00 39.81 122 ALA A N 1
ATOM 924 C CA . ALA A 1 122 ? 14.817 -25.643 -11.328 1.00 39.81 122 ALA A CA 1
ATOM 925 C C . ALA A 1 122 ? 13.619 -24.826 -10.818 1.00 39.81 122 ALA A C 1
ATOM 927 O O . ALA A 1 122 ? 13.752 -24.075 -9.848 1.00 39.81 122 ALA A O 1
ATOM 928 N N . PHE A 1 123 ? 12.480 -24.977 -11.502 1.00 42.38 123 PHE A N 1
ATOM 929 C CA . PHE A 1 123 ? 11.198 -24.316 -11.262 1.00 42.38 123 PHE A CA 1
ATOM 930 C C . PHE A 1 123 ? 10.760 -24.449 -9.796 1.00 42.38 123 PHE A C 1
ATOM 932 O O . PHE A 1 123 ? 9.976 -25.315 -9.416 1.00 42.38 123 PHE A O 1
ATOM 939 N N . LYS A 1 124 ? 11.267 -23.568 -8.938 1.00 43.81 124 LYS A N 1
ATOM 940 C CA . LYS A 1 124 ? 10.639 -23.247 -7.666 1.00 43.81 124 LYS A CA 1
ATOM 941 C C . LYS A 1 124 ? 9.703 -22.100 -7.972 1.00 43.81 124 LYS A C 1
ATOM 943 O O . LYS A 1 124 ? 10.171 -21.006 -8.286 1.00 43.81 124 LYS A O 1
ATOM 948 N N . VAL A 1 125 ? 8.396 -22.350 -7.882 1.00 49.22 125 VAL A N 1
ATOM 949 C CA . VAL A 1 125 ? 7.400 -21.283 -7.747 1.00 49.22 125 VAL A CA 1
ATOM 950 C C . VAL A 1 125 ? 7.962 -20.326 -6.705 1.00 49.22 125 VAL A C 1
ATOM 952 O O . VAL A 1 125 ? 8.121 -20.695 -5.541 1.00 49.22 125 VAL A O 1
ATOM 955 N N . LYS A 1 126 ? 8.397 -19.140 -7.141 1.00 52.53 126 LYS A N 1
ATOM 956 C CA . LYS A 1 126 ? 9.011 -18.164 -6.248 1.00 52.53 126 LYS A CA 1
ATOM 957 C C . LYS A 1 126 ? 7.884 -17.552 -5.438 1.00 52.53 126 LYS A C 1
ATOM 959 O O . LYS A 1 126 ? 7.349 -16.507 -5.791 1.00 52.53 126 LYS A O 1
ATOM 964 N N . GLN A 1 127 ? 7.491 -18.269 -4.396 1.00 57.28 127 GLN A N 1
ATOM 965 C CA . GLN A 1 127 ? 6.502 -17.841 -3.435 1.00 57.28 127 GLN A CA 1
ATOM 966 C C . GLN A 1 127 ? 7.103 -16.660 -2.676 1.00 57.28 127 GLN A C 1
ATOM 968 O O . GLN A 1 127 ? 8.060 -16.810 -1.919 1.00 57.28 127 GLN A O 1
ATOM 973 N N . ILE A 1 128 ? 6.614 -15.458 -2.967 1.00 65.00 128 ILE A N 1
ATOM 974 C CA . ILE A 1 128 ? 7.019 -14.257 -2.242 1.00 65.00 128 ILE A CA 1
ATOM 975 C C . ILE A 1 128 ? 6.048 -14.118 -1.089 1.00 65.00 128 ILE A C 1
ATOM 977 O O . ILE A 1 128 ? 4.974 -13.573 -1.295 1.00 65.00 128 ILE A O 1
ATOM 981 N N . GLU A 1 129 ? 6.409 -14.634 0.085 1.00 72.19 129 GLU A N 1
ATOM 982 C CA . GLU A 1 129 ? 5.590 -14.477 1.285 1.00 72.19 129 GLU A CA 1
ATOM 983 C C . GLU A 1 129 ? 5.550 -13.008 1.706 1.00 72.19 129 GLU A C 1
ATOM 985 O O . GLU A 1 129 ? 6.570 -12.408 2.056 1.00 72.19 129 GLU A O 1
ATOM 990 N N . VAL A 1 130 ? 4.355 -12.427 1.653 1.00 80.50 130 VAL A N 1
ATOM 991 C CA . VAL A 1 130 ? 4.088 -11.067 2.121 1.00 80.50 130 VAL A CA 1
ATOM 992 C C . VAL A 1 130 ? 3.257 -11.103 3.402 1.00 80.50 130 VAL A C 1
ATOM 994 O O . VAL A 1 130 ? 2.141 -11.631 3.370 1.00 80.50 130 VAL A O 1
ATOM 997 N N . PRO A 1 131 ? 3.775 -10.566 4.526 1.00 88.88 131 PRO A N 1
ATOM 998 C CA . PRO A 1 131 ? 2.975 -10.380 5.726 1.00 88.88 131 PRO A CA 1
ATOM 999 C C . PRO A 1 131 ? 2.019 -9.205 5.504 1.00 88.88 131 PRO A C 1
ATOM 1001 O O . PRO A 1 131 ? 2.458 -8.094 5.198 1.00 88.88 131 PRO A O 1
ATOM 1004 N N . VAL A 1 132 ? 0.717 -9.461 5.636 1.00 95.50 132 VAL A N 1
ATOM 1005 C CA . VAL A 1 132 ? -0.329 -8.439 5.498 1.00 95.50 132 VAL A CA 1
ATOM 1006 C C . VAL A 1 132 ? -1.082 -8.301 6.822 1.00 95.50 132 VAL A C 1
ATOM 1008 O O . VAL A 1 132 ? -1.740 -9.230 7.287 1.00 95.50 132 VAL A O 1
ATOM 1011 N N . ASP A 1 133 ? -0.951 -7.140 7.446 1.00 97.19 133 ASP A N 1
ATOM 1012 C CA . ASP A 1 133 ? -1.299 -6.846 8.837 1.00 97.19 133 ASP A CA 1
ATOM 1013 C C . ASP A 1 133 ? -1.578 -5.339 9.038 1.00 97.19 133 ASP A C 1
ATOM 1015 O O . ASP A 1 133 ? -1.650 -4.555 8.085 1.00 97.19 133 ASP A O 1
ATOM 1019 N N . GLU A 1 134 ? -1.750 -4.907 10.285 1.00 97.69 134 GLU A N 1
ATOM 1020 C CA . GLU A 1 134 ? -2.000 -3.508 10.637 1.00 97.69 134 GLU A CA 1
ATOM 1021 C C . GLU A 1 134 ? -0.826 -2.593 10.252 1.00 97.69 134 GLU A C 1
ATOM 1023 O O . GLU A 1 134 ? -1.047 -1.467 9.802 1.00 97.69 134 GLU A O 1
ATOM 1028 N N . ARG A 1 135 ? 0.422 -3.072 10.381 1.00 97.56 135 ARG A N 1
ATOM 1029 C CA . ARG A 1 135 ? 1.635 -2.300 10.054 1.00 97.56 135 ARG A CA 1
ATOM 1030 C C . ARG A 1 135 ? 1.713 -2.000 8.568 1.00 97.56 135 ARG A C 1
ATOM 1032 O O . ARG A 1 135 ? 1.876 -0.847 8.169 1.00 97.56 135 ARG A O 1
ATOM 1039 N N . SER A 1 136 ? 1.588 -3.032 7.747 1.00 97.44 136 SER A N 1
ATOM 1040 C CA . SER A 1 136 ? 1.577 -2.891 6.291 1.00 97.44 136 SER A CA 1
ATOM 1041 C C . SER A 1 136 ? 0.394 -2.056 5.802 1.00 97.44 136 SER A C 1
ATOM 1043 O O . SER A 1 136 ? 0.570 -1.238 4.894 1.00 97.44 136 SER A O 1
ATOM 1045 N N . THR A 1 137 ? -0.766 -2.171 6.456 1.00 98.38 137 THR A N 1
ATOM 1046 C CA . THR A 1 137 ? -1.944 -1.352 6.141 1.00 98.38 137 THR A CA 1
ATOM 1047 C C . THR A 1 137 ? -1.688 0.123 6.440 1.00 98.38 137 THR A C 1
ATOM 1049 O O . THR A 1 137 ? -1.882 0.966 5.565 1.00 98.38 137 THR A O 1
ATOM 1052 N N . ALA A 1 138 ? -1.169 0.444 7.629 1.00 98.44 138 ALA A N 1
ATOM 1053 C CA . ALA A 1 138 ? -0.815 1.812 8.001 1.00 98.44 138 ALA A CA 1
ATOM 1054 C C . ALA A 1 138 ? 0.249 2.407 7.064 1.00 98.44 138 ALA A C 1
ATOM 1056 O O . ALA A 1 138 ? 0.097 3.536 6.600 1.00 98.44 138 ALA A O 1
ATOM 1057 N N . ALA A 1 139 ? 1.293 1.638 6.728 1.00 98.00 139 ALA A N 1
ATOM 1058 C CA . ALA A 1 139 ? 2.324 2.058 5.778 1.00 98.00 139 ALA A CA 1
ATOM 1059 C C . ALA A 1 139 ? 1.745 2.351 4.389 1.00 98.00 139 ALA A C 1
ATOM 1061 O O . ALA A 1 139 ? 2.046 3.388 3.797 1.00 98.00 139 ALA A O 1
ATOM 1062 N N . THR A 1 140 ? 0.864 1.474 3.903 1.00 98.06 140 THR A N 1
ATOM 1063 C CA . THR A 1 140 ? 0.184 1.645 2.615 1.00 98.06 140 THR A CA 1
ATOM 1064 C C . THR A 1 140 ? -0.650 2.922 2.588 1.00 98.06 140 THR A C 1
ATOM 1066 O O . THR A 1 140 ? -0.529 3.699 1.643 1.00 98.06 140 THR A O 1
ATOM 1069 N N . ILE A 1 141 ? -1.438 3.169 3.639 1.00 98.38 141 ILE A N 1
ATOM 1070 C CA . ILE A 1 141 ? -2.258 4.379 3.768 1.00 98.38 141 ILE A CA 1
ATOM 1071 C C . ILE A 1 141 ? -1.376 5.631 3.745 1.00 98.38 141 ILE A C 1
ATOM 1073 O O . ILE A 1 141 ? -1.604 6.512 2.923 1.00 98.38 141 ILE A O 1
ATOM 1077 N N . MET A 1 142 ? -0.328 5.695 4.574 1.00 98.50 142 MET A N 1
ATOM 1078 C CA . MET A 1 142 ? 0.557 6.867 4.626 1.00 98.50 142 MET A CA 1
ATOM 1079 C C . MET A 1 142 ? 1.229 7.157 3.280 1.00 98.50 142 MET A C 1
ATOM 1081 O O . MET A 1 142 ? 1.301 8.315 2.868 1.00 98.50 142 MET A O 1
ATOM 1085 N N . VAL A 1 143 ? 1.696 6.124 2.569 1.00 97.31 143 VAL A N 1
ATOM 1086 C CA . VAL A 1 143 ? 2.299 6.289 1.238 1.00 97.31 143 VAL A CA 1
ATOM 1087 C C . VAL A 1 143 ? 1.282 6.825 0.233 1.00 97.31 143 VAL A C 1
ATOM 1089 O O . VAL A 1 143 ? 1.571 7.802 -0.457 1.00 97.31 143 VAL A O 1
ATOM 1092 N N . VAL A 1 144 ? 0.105 6.205 0.144 1.00 96.88 144 VAL A N 1
ATOM 1093 C CA . VAL A 1 144 ? -0.939 6.587 -0.819 1.00 96.88 144 VAL A CA 1
ATOM 1094 C C . VAL A 1 144 ? -1.444 8.008 -0.551 1.00 96.88 144 VAL A C 1
ATOM 1096 O O . VAL A 1 144 ? -1.527 8.810 -1.482 1.00 96.88 144 VAL A O 1
ATOM 1099 N N . GLU A 1 145 ? -1.688 8.350 0.713 1.00 96.81 145 GLU A N 1
ATOM 1100 C CA . GLU A 1 145 ? -2.141 9.680 1.131 1.00 96.81 145 GLU A CA 1
ATOM 1101 C C . GLU A 1 145 ? -1.082 10.755 0.850 1.00 96.81 145 GLU A C 1
ATOM 1103 O O . GLU A 1 145 ? -1.396 11.810 0.290 1.00 96.81 145 GLU A O 1
ATOM 1108 N N . LYS A 1 146 ? 0.201 10.485 1.142 1.00 96.50 146 LYS A N 1
ATOM 1109 C CA . LYS A 1 146 ? 1.278 11.439 0.833 1.00 96.50 146 LYS A CA 1
ATOM 1110 C C . LYS A 1 146 ? 1.393 11.681 -0.668 1.00 96.50 146 LYS A C 1
ATOM 1112 O O . LYS A 1 146 ? 1.538 12.830 -1.081 1.00 96.50 146 LYS A O 1
ATOM 1117 N N . LEU A 1 147 ? 1.312 10.624 -1.483 1.00 92.56 147 LEU A N 1
ATOM 1118 C CA . LEU A 1 147 ? 1.351 10.744 -2.944 1.00 92.56 147 LEU A CA 1
ATOM 1119 C C . LEU A 1 147 ? 0.208 11.602 -3.466 1.00 92.56 147 LEU A C 1
ATOM 1121 O O . LEU A 1 147 ? 0.445 12.517 -4.253 1.00 92.56 147 LEU A O 1
ATOM 1125 N N . ARG A 1 148 ? -1.008 11.376 -2.970 1.00 91.94 148 ARG A N 1
ATOM 1126 C CA . ARG A 1 148 ? -2.151 12.196 -3.352 1.00 91.94 148 ARG A CA 1
ATOM 1127 C C . ARG A 1 148 ? -1.968 13.657 -2.951 1.00 91.94 148 ARG A C 1
ATOM 1129 O O . ARG A 1 148 ? -2.238 14.539 -3.764 1.00 91.94 148 ARG A O 1
ATOM 1136 N N . LYS A 1 149 ? -1.488 13.927 -1.731 1.00 91.56 149 LYS A N 1
ATOM 1137 C CA . LYS A 1 149 ? -1.265 15.296 -1.233 1.00 91.56 149 LYS A CA 1
ATOM 1138 C C . LYS A 1 149 ? -0.310 16.090 -2.127 1.00 91.56 149 LYS A C 1
ATOM 1140 O O . LYS A 1 149 ? -0.511 17.287 -2.310 1.00 91.56 149 LYS A O 1
ATOM 1145 N N . ILE A 1 150 ? 0.690 15.428 -2.712 1.00 89.38 150 ILE A N 1
ATOM 1146 C CA . ILE A 1 150 ? 1.634 16.043 -3.659 1.00 89.38 150 ILE A CA 1
ATOM 1147 C C . ILE A 1 150 ? 1.162 15.988 -5.125 1.00 89.38 150 ILE A C 1
ATOM 1149 O O . ILE A 1 150 ? 1.939 16.304 -6.023 1.00 89.38 150 ILE A O 1
ATOM 1153 N N . GLY A 1 151 ? -0.083 15.577 -5.392 1.00 87.69 151 GLY A N 1
ATOM 1154 C CA . GLY A 1 151 ? -0.637 15.481 -6.747 1.00 87.69 151 GLY A CA 1
ATOM 1155 C C . GLY A 1 151 ? -0.015 14.370 -7.599 1.00 87.69 151 GLY A C 1
ATOM 1156 O O . GLY A 1 151 ? 0.033 14.485 -8.821 1.00 87.69 151 GLY A O 1
ATOM 1157 N N . SER A 1 152 ? 0.491 13.311 -6.965 1.00 87.12 152 SER A N 1
ATOM 1158 C CA . SER A 1 152 ? 1.124 12.161 -7.611 1.00 87.12 152 SER A CA 1
ATOM 1159 C C . SER A 1 152 ? 0.342 10.868 -7.351 1.00 87.12 152 SER A C 1
ATOM 1161 O O . SER A 1 152 ? -0.596 10.828 -6.558 1.00 87.12 152 SER A O 1
ATOM 1163 N N . GLY A 1 153 ? 0.730 9.788 -8.027 1.00 87.75 153 GLY A N 1
ATOM 1164 C CA . GLY A 1 153 ? 0.137 8.460 -7.870 1.00 87.75 153 GLY A CA 1
ATOM 1165 C C . GLY A 1 153 ? 1.204 7.380 -7.723 1.00 87.75 153 GLY A C 1
ATOM 1166 O O . GLY A 1 153 ? 2.373 7.595 -8.043 1.00 87.75 153 GLY A O 1
ATOM 1167 N N . LEU A 1 154 ? 0.805 6.187 -7.272 1.00 89.06 154 LEU A N 1
ATOM 1168 C CA . LEU A 1 154 ? 1.728 5.057 -7.080 1.00 89.06 154 LEU A CA 1
A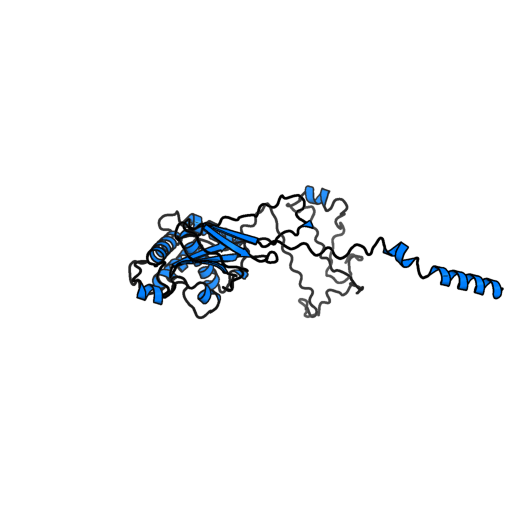TOM 1169 C C . LEU A 1 154 ? 2.488 4.670 -8.359 1.00 89.06 154 LEU A C 1
ATOM 1171 O O . LEU A 1 154 ? 3.640 4.250 -8.274 1.00 89.06 154 LEU A O 1
ATOM 1175 N N . SER A 1 155 ? 1.881 4.838 -9.538 1.00 85.56 155 SER A N 1
ATOM 1176 C CA . SER A 1 155 ? 2.518 4.560 -10.835 1.00 85.56 155 SER A CA 1
ATOM 1177 C C . SER A 1 155 ? 3.648 5.524 -11.190 1.00 85.56 155 SER A C 1
ATOM 1179 O O . SER A 1 155 ? 4.521 5.160 -11.973 1.00 85.56 155 SER A O 1
ATOM 1181 N N . ALA A 1 156 ? 3.646 6.740 -10.637 1.00 83.12 156 ALA A N 1
ATOM 1182 C CA . ALA A 1 156 ? 4.675 7.741 -10.909 1.00 83.12 156 ALA A CA 1
ATOM 1183 C C . ALA A 1 156 ? 5.955 7.509 -10.087 1.00 83.12 156 ALA A C 1
ATOM 1185 O O . ALA A 1 156 ? 6.998 8.087 -10.386 1.00 83.12 156 ALA A O 1
ATOM 1186 N N . MET A 1 157 ? 5.888 6.667 -9.052 1.00 83.31 157 MET A N 1
ATOM 1187 C CA . MET A 1 157 ? 7.016 6.400 -8.166 1.00 83.31 157 MET A CA 1
ATOM 1188 C C . MET A 1 157 ? 7.824 5.189 -8.614 1.00 83.31 157 MET A C 1
ATOM 1190 O O . MET A 1 157 ? 7.283 4.150 -8.988 1.00 83.31 157 MET A O 1
ATOM 1194 N N . SER A 1 158 ? 9.148 5.272 -8.484 1.00 84.81 158 SER A N 1
ATOM 1195 C CA . SER A 1 158 ? 9.985 4.080 -8.620 1.00 84.81 158 SER A CA 1
ATOM 1196 C C . SER A 1 158 ? 9.718 3.106 -7.468 1.00 84.81 158 SER A C 1
ATOM 1198 O O . SER A 1 158 ? 9.488 3.516 -6.326 1.00 84.81 158 SER A O 1
ATOM 1200 N N . TYR A 1 159 ? 9.818 1.800 -7.731 1.00 84.44 159 TYR A N 1
ATOM 1201 C CA . TYR A 1 159 ? 9.673 0.796 -6.672 1.00 84.44 159 TYR A CA 1
ATOM 1202 C C . TYR A 1 159 ? 10.707 0.969 -5.545 1.00 84.44 159 TYR A C 1
ATOM 1204 O O . TYR A 1 159 ? 10.438 0.622 -4.394 1.00 84.44 159 TYR A O 1
ATOM 1212 N N . CYS A 1 160 ? 11.894 1.507 -5.857 1.00 81.75 160 CYS A N 1
ATOM 1213 C CA . CYS A 1 160 ? 12.932 1.811 -4.873 1.00 81.75 160 CYS A CA 1
ATOM 1214 C C . CYS A 1 160 ? 12.494 2.923 -3.917 1.00 81.75 160 CYS A C 1
ATOM 1216 O O . CYS A 1 160 ? 12.708 2.793 -2.714 1.00 81.75 160 CYS A O 1
ATOM 1218 N N . ALA A 1 161 ? 11.861 3.982 -4.431 1.00 85.44 161 ALA A N 1
ATOM 1219 C CA . ALA A 1 161 ? 11.349 5.074 -3.609 1.00 85.44 161 ALA A CA 1
ATOM 1220 C C . ALA A 1 161 ? 10.238 4.587 -2.667 1.00 85.44 161 ALA A C 1
ATOM 1222 O O . ALA A 1 161 ? 10.290 4.855 -1.470 1.00 85.44 161 ALA A O 1
ATOM 1223 N N . VAL A 1 162 ? 9.290 3.790 -3.173 1.00 90.38 162 VAL A N 1
ATOM 1224 C CA . VAL A 1 162 ? 8.208 3.213 -2.354 1.00 90.38 162 VAL A CA 1
ATOM 1225 C C . VAL A 1 162 ? 8.754 2.248 -1.300 1.00 90.38 162 VAL A C 1
ATOM 1227 O O . VAL A 1 162 ? 8.385 2.328 -0.129 1.00 90.38 162 VAL A O 1
ATOM 1230 N N . LYS A 1 163 ? 9.696 1.371 -1.670 1.00 89.31 163 LYS A N 1
ATOM 1231 C CA . LYS A 1 163 ? 10.376 0.482 -0.714 1.00 89.31 163 LYS A CA 1
ATOM 1232 C C . LYS A 1 163 ? 11.146 1.272 0.353 1.00 89.31 163 LYS A C 1
ATOM 1234 O O . LYS A 1 163 ? 11.134 0.889 1.525 1.00 89.31 163 LYS A O 1
ATOM 1239 N N . GLY A 1 164 ? 11.811 2.357 -0.045 1.00 87.56 164 GLY A N 1
ATOM 1240 C CA . GLY A 1 164 ? 12.525 3.269 0.846 1.00 87.56 164 GLY A CA 1
ATOM 1241 C C . GLY A 1 164 ? 11.588 3.933 1.852 1.00 87.56 164 GLY A C 1
ATOM 1242 O O . GLY A 1 164 ? 11.848 3.858 3.053 1.00 87.56 164 GLY A O 1
ATOM 1243 N N . ALA A 1 165 ? 10.472 4.488 1.376 1.00 92.56 165 ALA A N 1
ATOM 1244 C CA . ALA A 1 165 ? 9.425 5.075 2.209 1.00 92.56 165 ALA A CA 1
ATOM 1245 C C . ALA A 1 165 ? 8.855 4.053 3.207 1.00 92.56 165 ALA A C 1
ATOM 1247 O O . ALA A 1 165 ? 8.871 4.307 4.409 1.00 92.56 165 ALA A O 1
ATOM 1248 N N . ASN A 1 166 ? 8.470 2.856 2.747 1.00 93.06 166 ASN A N 1
ATOM 1249 C CA . ASN A 1 166 ? 7.975 1.785 3.623 1.00 93.06 166 ASN A CA 1
ATOM 1250 C C . ASN A 1 166 ? 8.990 1.395 4.708 1.00 93.06 166 ASN A C 1
ATOM 1252 O O . ASN A 1 166 ? 8.604 1.121 5.844 1.00 93.06 166 ASN A O 1
ATOM 1256 N N . SER A 1 167 ? 10.286 1.389 4.383 1.00 90.94 167 SER A N 1
ATOM 1257 C CA . SER A 1 167 ? 11.347 1.087 5.355 1.00 90.94 167 SER A CA 1
ATOM 1258 C C . SER A 1 167 ? 11.489 2.192 6.409 1.00 90.94 167 SER A C 1
ATOM 1260 O O . SER A 1 167 ? 11.627 1.894 7.594 1.00 90.94 167 SER A O 1
ATOM 1262 N N . GLN A 1 168 ? 11.421 3.463 5.994 1.00 93.25 168 GLN A N 1
ATOM 1263 C CA . GLN A 1 168 ? 11.454 4.616 6.902 1.00 93.25 168 GLN A CA 1
ATOM 1264 C C . GLN A 1 168 ? 10.240 4.606 7.837 1.00 93.25 168 GLN A C 1
ATOM 1266 O O . GLN A 1 168 ? 10.417 4.638 9.053 1.00 93.25 168 GLN A O 1
ATOM 1271 N N . ILE A 1 169 ? 9.035 4.436 7.287 1.00 96.38 169 ILE A N 1
ATOM 1272 C CA . ILE A 1 169 ? 7.788 4.303 8.052 1.00 96.38 169 ILE A CA 1
ATOM 1273 C C . ILE A 1 169 ? 7.884 3.157 9.067 1.00 96.38 169 ILE A C 1
ATOM 1275 O O . ILE A 1 169 ? 7.622 3.346 10.254 1.00 96.38 169 ILE A O 1
ATOM 1279 N N . SER A 1 170 ? 8.321 1.975 8.622 1.00 93.62 170 SER A N 1
ATOM 1280 C CA . SER A 1 170 ? 8.419 0.796 9.492 1.00 93.62 170 SER A CA 1
ATOM 1281 C C . SER A 1 170 ? 9.354 1.035 10.678 1.00 93.62 170 SER A C 1
ATOM 1283 O O . SER A 1 170 ? 9.040 0.623 11.788 1.00 93.62 170 SER A O 1
ATOM 1285 N N . SER A 1 171 ? 10.461 1.759 10.477 1.00 94.62 171 SER A N 1
ATOM 1286 C CA . SER A 1 171 ? 11.375 2.120 11.572 1.00 94.62 171 SER A CA 1
ATOM 1287 C C . SER A 1 171 ? 10.755 3.083 12.596 1.00 94.62 171 SER A C 1
ATOM 1289 O O . SER A 1 171 ? 11.163 3.109 13.757 1.00 94.62 171 SER A O 1
ATOM 1291 N N . LYS A 1 172 ? 9.748 3.865 12.187 1.00 97.56 172 LYS A N 1
ATOM 1292 C CA . LYS A 1 172 ? 9.038 4.811 13.054 1.00 97.56 172 LYS A CA 1
ATOM 1293 C C . LYS A 1 172 ? 7.928 4.149 13.859 1.00 97.56 172 LYS A C 1
ATOM 1295 O O . LYS A 1 172 ? 7.676 4.593 14.976 1.00 97.56 172 LYS A O 1
ATOM 1300 N N . PHE A 1 173 ? 7.343 3.048 13.385 1.00 97.75 173 PHE A N 1
ATOM 1301 C CA . PHE A 1 173 ? 6.335 2.298 14.147 1.00 97.75 173 PHE A CA 1
ATOM 1302 C C . PHE A 1 173 ? 6.810 1.835 15.522 1.00 97.75 173 PHE A C 1
ATOM 1304 O O . PHE A 1 173 ? 5.997 1.775 16.440 1.00 97.75 173 PHE A O 1
ATOM 1311 N N . ASP A 1 174 ? 8.104 1.568 15.681 1.00 94.44 174 ASP A N 1
ATOM 1312 C CA . ASP A 1 174 ? 8.701 1.150 16.953 1.00 94.44 174 ASP A CA 1
ATOM 1313 C C . ASP A 1 174 ? 9.242 2.330 17.786 1.00 94.44 174 ASP A C 1
ATOM 1315 O O . ASP A 1 174 ? 9.740 2.148 18.896 1.00 94.44 174 ASP A O 1
ATOM 1319 N N . THR A 1 175 ? 9.127 3.563 17.280 1.00 96.25 175 THR A N 1
ATOM 1320 C CA . THR A 1 175 ? 9.524 4.783 17.993 1.00 96.25 175 THR A CA 1
ATOM 1321 C C . THR A 1 175 ? 8.326 5.356 18.746 1.00 96.25 175 THR A C 1
ATOM 1323 O O . THR A 1 175 ? 7.398 5.890 18.134 1.00 96.25 175 THR A O 1
ATOM 1326 N N . ALA A 1 176 ? 8.356 5.272 20.078 1.00 94.50 176 ALA A N 1
ATOM 1327 C CA . ALA A 1 176 ? 7.304 5.809 20.936 1.00 94.50 176 ALA A CA 1
ATOM 1328 C C . ALA A 1 176 ? 7.072 7.308 20.676 1.00 94.50 176 ALA A C 1
ATOM 1330 O O . ALA A 1 176 ? 8.012 8.102 20.663 1.00 94.50 176 ALA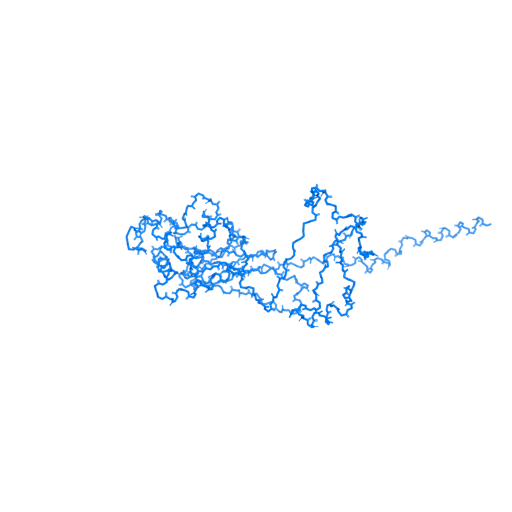 A O 1
ATOM 1331 N N . GLY A 1 177 ? 5.808 7.685 20.477 1.00 93.44 177 GLY A N 1
ATOM 1332 C CA . GLY A 1 177 ? 5.399 9.071 20.244 1.00 93.44 177 GLY A CA 1
ATOM 1333 C C . GLY A 1 177 ? 5.591 9.583 18.814 1.00 93.44 177 GLY A C 1
ATOM 1334 O O . GLY A 1 177 ? 5.162 10.704 18.548 1.00 93.44 177 GLY A O 1
ATOM 1335 N N . SER A 1 178 ? 6.172 8.791 17.903 1.00 97.75 178 SER A N 1
ATOM 1336 C CA . SER A 1 178 ? 6.241 9.157 16.483 1.00 97.75 178 SER A CA 1
ATOM 1337 C C . SER A 1 178 ? 4.845 9.298 15.875 1.00 97.75 178 SER A C 1
ATOM 1339 O O . SER A 1 178 ? 3.889 8.627 16.285 1.00 97.75 178 SER A O 1
ATOM 1341 N N . GLU A 1 179 ? 4.722 10.157 14.871 1.00 98.31 179 GLU A N 1
ATOM 1342 C CA . GLU A 1 179 ? 3.461 10.371 14.168 1.00 98.31 179 GLU A CA 1
ATOM 1343 C C . GLU A 1 179 ? 3.040 9.097 13.412 1.00 98.31 179 GLU A C 1
ATOM 1345 O O . GLU A 1 179 ? 1.865 8.732 13.433 1.00 98.31 179 GLU A O 1
ATOM 1350 N N . SER A 1 180 ? 3.991 8.335 12.857 1.00 98.12 180 SER A N 1
ATOM 1351 C CA . SER A 1 180 ? 3.724 7.028 12.236 1.00 98.12 180 SER A CA 1
ATOM 1352 C C . SER A 1 180 ? 3.208 5.990 13.242 1.00 98.12 180 SER A C 1
ATOM 1354 O O . SER A 1 180 ? 2.302 5.219 12.921 1.00 98.12 180 SER A O 1
ATOM 1356 N N . ASN A 1 181 ? 3.741 5.949 14.472 1.00 98.06 181 ASN A N 1
ATOM 1357 C CA . ASN A 1 181 ? 3.250 5.043 15.521 1.00 98.06 181 ASN A CA 1
ATOM 1358 C C . ASN A 1 181 ? 1.815 5.397 15.963 1.00 98.06 181 ASN A C 1
ATOM 1360 O O . ASN A 1 181 ? 1.005 4.498 16.212 1.00 98.06 181 ASN A O 1
ATOM 1364 N N . LYS A 1 182 ? 1.463 6.688 15.991 1.00 97.81 182 LYS A N 1
ATOM 1365 C CA . LYS A 1 182 ? 0.082 7.132 16.245 1.00 97.81 182 LYS A CA 1
ATOM 1366 C C . LYS A 1 182 ? -0.864 6.689 15.128 1.00 97.81 182 LYS A C 1
ATOM 1368 O O . LYS A 1 182 ? -1.923 6.143 15.434 1.00 97.81 182 LYS A O 1
ATOM 1373 N N . VAL A 1 183 ? -0.467 6.837 13.857 1.00 98.19 183 VAL A N 1
ATOM 1374 C CA . VAL A 1 183 ? -1.242 6.321 12.710 1.00 98.19 183 VAL A CA 1
ATOM 1375 C C . VAL A 1 183 ? -1.442 4.810 12.828 1.00 98.19 183 VAL A C 1
ATOM 1377 O O . VAL A 1 183 ? -2.572 4.342 12.713 1.00 98.19 183 VAL A O 1
ATOM 1380 N N . LEU A 1 184 ? -0.385 4.044 13.125 1.00 98.25 184 LEU A N 1
ATOM 1381 C CA . LEU A 1 184 ? -0.495 2.597 13.348 1.00 98.25 184 LEU A CA 1
ATOM 1382 C C . LEU A 1 184 ? -1.510 2.271 14.448 1.00 98.25 184 LEU A C 1
ATOM 1384 O O . LEU A 1 184 ? -2.366 1.415 14.258 1.00 98.25 184 LEU A O 1
ATOM 1388 N N . THR A 1 185 ? -1.457 2.986 15.570 1.00 97.25 185 THR A N 1
ATOM 1389 C CA . THR A 1 185 ? -2.392 2.787 16.685 1.00 97.25 185 THR A CA 1
ATOM 1390 C C . THR A 1 185 ? -3.842 3.044 16.262 1.00 97.25 185 THR A C 1
ATOM 1392 O O . THR A 1 185 ? -4.728 2.261 16.609 1.00 97.25 185 THR A O 1
ATOM 1395 N N . MET A 1 186 ? -4.099 4.105 15.486 1.00 97.81 186 MET A N 1
ATOM 1396 C CA . MET A 1 186 ? -5.428 4.379 14.926 1.00 97.81 186 MET A CA 1
ATOM 1397 C C . MET A 1 186 ? -5.880 3.256 13.986 1.00 97.81 186 MET A C 1
ATOM 1399 O O . MET A 1 186 ? -6.987 2.742 14.134 1.00 97.81 186 MET A O 1
ATOM 1403 N N . VAL A 1 187 ? -5.009 2.824 13.069 1.00 97.94 187 VAL A N 1
ATOM 1404 C CA . VAL A 1 187 ? -5.284 1.741 12.112 1.00 97.94 187 VAL A CA 1
ATOM 1405 C C . VAL A 1 187 ? -5.595 0.425 12.829 1.00 97.94 187 VAL A C 1
ATOM 1407 O O . VAL A 1 187 ? -6.592 -0.214 12.496 1.00 97.94 187 VAL A O 1
ATOM 1410 N N . SER A 1 188 ? -4.832 0.048 13.859 1.00 97.06 188 SER A N 1
ATOM 1411 C CA . SER A 1 188 ? -5.113 -1.145 14.668 1.00 97.06 188 SER A CA 1
ATOM 1412 C C . SER A 1 188 ? -6.487 -1.080 15.340 1.00 97.06 188 SER A C 1
ATOM 1414 O O . SER A 1 188 ? -7.224 -2.064 15.329 1.00 97.06 188 SER A O 1
ATOM 1416 N N . LYS A 1 189 ? -6.871 0.080 15.891 1.00 96.56 189 LYS A N 1
ATOM 1417 C CA . LYS A 1 189 ? -8.193 0.270 16.514 1.00 96.56 189 LYS A CA 1
ATOM 1418 C C . LYS A 1 189 ? -9.334 0.195 15.492 1.00 96.56 189 LYS A C 1
ATOM 1420 O O . LYS A 1 189 ? -10.368 -0.405 15.785 1.00 96.56 189 LYS A O 1
ATOM 1425 N N . ILE A 1 190 ? -9.142 0.760 14.297 1.00 97.12 190 ILE A N 1
ATOM 1426 C CA . ILE A 1 190 ? -10.106 0.697 13.185 1.00 97.12 190 ILE A CA 1
ATOM 1427 C C . ILE A 1 190 ? -10.292 -0.757 12.729 1.00 97.12 190 ILE A C 1
ATOM 1429 O O . ILE A 1 190 ? -11.414 -1.259 12.734 1.00 97.12 190 ILE A O 1
ATOM 1433 N N . ILE A 1 191 ? -9.194 -1.464 12.435 1.00 96.62 191 ILE A N 1
ATOM 1434 C CA . ILE A 1 191 ? -9.202 -2.880 12.024 1.00 96.62 191 ILE A CA 1
ATOM 1435 C C . ILE A 1 191 ? -9.834 -3.780 13.091 1.00 96.62 191 ILE A C 1
ATOM 1437 O O . ILE A 1 191 ? -10.541 -4.734 12.751 1.00 96.62 191 ILE A O 1
ATOM 1441 N N . GLY A 1 192 ? -9.571 -3.498 14.370 1.00 94.88 192 GLY A N 1
ATOM 1442 C CA . GLY A 1 192 ? -10.122 -4.236 15.507 1.00 94.88 192 GLY A CA 1
ATOM 1443 C C . GLY A 1 192 ? -11.608 -3.980 15.767 1.00 94.88 192 GLY A C 1
ATOM 1444 O O . GLY A 1 192 ? -12.240 -4.787 16.441 1.00 94.88 192 GLY A O 1
ATOM 1445 N N . SER A 1 193 ? -12.171 -2.894 15.230 1.00 94.00 193 SER A N 1
ATOM 1446 C CA . SER A 1 193 ? -13.600 -2.569 15.364 1.00 94.00 193 SER A CA 1
ATOM 1447 C C . SER A 1 193 ? -14.450 -3.099 14.206 1.00 94.00 193 SER A C 1
ATOM 1449 O O . SER A 1 193 ? -15.674 -3.083 14.294 1.00 94.00 193 SER A O 1
ATOM 1451 N N . GLY A 1 194 ? -13.825 -3.553 13.116 1.00 92.00 194 GLY A N 1
ATOM 1452 C CA . GLY A 1 194 ? -14.534 -4.177 12.002 1.00 92.00 194 GLY A CA 1
ATOM 1453 C C . GLY A 1 1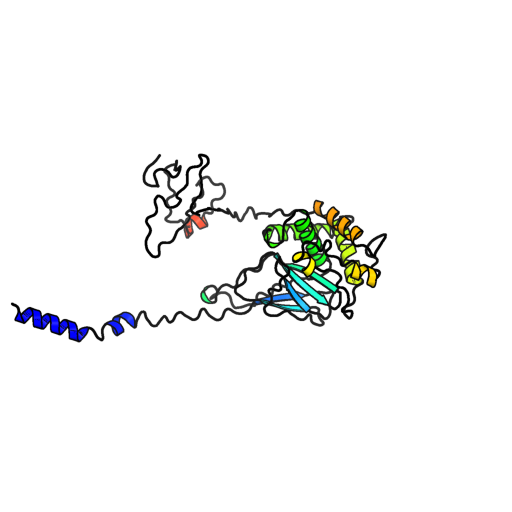94 ? -14.952 -5.623 12.294 1.00 92.00 194 GLY A C 1
ATOM 1454 O O . GLY A 1 194 ? -14.411 -6.292 13.174 1.00 92.00 194 GLY A O 1
ATOM 1455 N N . ASN A 1 195 ? -15.907 -6.125 11.517 1.00 90.00 195 ASN A N 1
ATOM 1456 C CA . ASN A 1 195 ? -16.520 -7.439 11.662 1.00 90.00 195 ASN A CA 1
ATOM 1457 C C . ASN A 1 195 ? -16.413 -8.237 10.350 1.00 90.00 195 ASN A C 1
ATOM 1459 O O . ASN A 1 195 ? -16.852 -7.786 9.293 1.00 90.00 195 ASN A O 1
ATOM 1463 N N . GLU A 1 196 ? -15.860 -9.451 10.429 1.00 87.94 196 GLU A N 1
ATOM 1464 C CA . GLU A 1 196 ? -15.685 -10.357 9.280 1.00 87.94 196 GLU A CA 1
ATOM 1465 C C . GLU A 1 196 ? -17.008 -10.873 8.691 1.00 87.94 196 GLU A C 1
ATOM 1467 O O . GLU A 1 196 ? -17.055 -11.281 7.534 1.00 87.94 196 GLU A O 1
ATOM 1472 N N . SER A 1 197 ? -18.092 -10.844 9.471 1.00 87.88 197 SER A N 1
ATOM 1473 C CA . SER A 1 197 ? -19.428 -11.279 9.037 1.00 87.88 197 SER A CA 1
ATOM 1474 C C . SER A 1 197 ? -20.299 -10.143 8.498 1.00 87.88 197 SER A C 1
ATOM 1476 O O . SER A 1 197 ? -21.351 -10.408 7.921 1.00 87.88 197 SER A O 1
ATOM 1478 N N . ASP A 1 198 ? -19.899 -8.888 8.705 1.00 89.31 198 ASP A N 1
ATOM 1479 C CA . ASP A 1 198 ? -20.672 -7.731 8.264 1.00 89.31 198 ASP A CA 1
ATOM 1480 C C . ASP A 1 198 ? -20.263 -7.334 6.843 1.00 89.31 198 ASP A C 1
ATOM 1482 O O . ASP A 1 198 ? -19.109 -7.004 6.591 1.00 89.31 198 ASP A O 1
ATOM 1486 N N . SER A 1 199 ? -21.205 -7.353 5.903 1.00 85.38 199 SER A N 1
ATOM 1487 C CA . SER A 1 199 ? -20.984 -6.902 4.526 1.00 85.38 199 SER A CA 1
ATOM 1488 C C . SER A 1 199 ? -21.321 -5.422 4.309 1.00 85.38 199 SER A C 1
ATOM 1490 O O . SER A 1 199 ? -21.470 -5.009 3.158 1.00 85.38 199 SER A O 1
ATOM 1492 N N . GLY A 1 200 ? -21.520 -4.655 5.384 1.00 89.62 200 GLY A N 1
ATOM 1493 C CA . GLY A 1 200 ? -21.820 -3.228 5.363 1.00 89.62 200 GLY A CA 1
ATOM 1494 C C . GLY A 1 200 ? -20.674 -2.356 4.842 1.00 89.62 200 GLY A C 1
ATOM 1495 O O . GLY A 1 200 ? -19.831 -2.776 4.047 1.00 89.62 200 GLY A O 1
ATOM 1496 N N . SER A 1 201 ? -20.658 -1.097 5.274 1.00 91.62 201 SER A N 1
ATOM 1497 C CA . SER A 1 201 ? -19.709 -0.086 4.802 1.00 91.62 201 SER A CA 1
ATOM 1498 C C . SER A 1 201 ? -18.266 -0.529 5.080 1.00 91.62 201 SER A C 1
ATOM 1500 O O . SER A 1 201 ? -17.901 -0.785 6.225 1.00 91.62 201 SER A O 1
ATOM 1502 N N . ILE A 1 202 ? -17.439 -0.628 4.036 1.00 94.00 202 ILE A N 1
ATOM 1503 C CA . ILE A 1 202 ? -16.031 -1.030 4.163 1.00 94.00 202 ILE A CA 1
ATOM 1504 C C . ILE A 1 202 ? -15.228 0.040 4.902 1.00 94.00 202 ILE A C 1
ATOM 1506 O O . ILE A 1 202 ? -15.438 1.229 4.678 1.00 94.00 202 ILE A O 1
ATOM 1510 N N . MET A 1 203 ? -14.292 -0.366 5.761 1.00 95.88 203 MET A N 1
ATOM 1511 C CA . MET A 1 203 ? -13.554 0.600 6.582 1.00 95.88 203 MET A CA 1
ATOM 1512 C C . MET A 1 203 ? -12.529 1.423 5.793 1.00 95.88 203 MET A C 1
ATOM 1514 O O . MET A 1 203 ? -12.442 2.629 5.999 1.00 95.88 203 MET A O 1
ATOM 1518 N N . PHE A 1 204 ? -11.793 0.798 4.867 1.00 97.06 204 PHE A N 1
ATOM 1519 C CA . PHE A 1 204 ? -10.827 1.474 3.999 1.00 97.06 204 PHE A CA 1
ATOM 1520 C C . PHE A 1 204 ? -11.213 1.281 2.528 1.00 97.06 204 PHE A C 1
ATOM 1522 O O . PHE A 1 204 ? -11.040 0.189 1.979 1.00 97.06 204 PHE A O 1
ATOM 1529 N N . ASP A 1 205 ? -11.721 2.331 1.881 1.00 95.25 205 ASP A N 1
ATOM 1530 C CA . ASP A 1 205 ? -12.105 2.308 0.465 1.00 95.25 205 ASP A CA 1
ATOM 1531 C C . ASP A 1 205 ? -10.938 2.716 -0.444 1.00 95.25 205 ASP A C 1
ATOM 1533 O O . ASP A 1 205 ? -10.957 3.749 -1.111 1.00 95.25 205 ASP A O 1
ATOM 1537 N N . ILE A 1 206 ? -9.892 1.885 -0.482 1.00 95.50 206 ILE A N 1
ATOM 1538 C CA . ILE A 1 206 ? -8.734 2.127 -1.358 1.00 95.50 206 ILE A CA 1
ATOM 1539 C C . ILE A 1 206 ? -9.125 2.135 -2.847 1.00 95.50 206 ILE A C 1
ATOM 1541 O O . ILE A 1 206 ? -8.511 2.840 -3.641 1.00 95.50 206 ILE A O 1
ATOM 1545 N N . VAL A 1 207 ? -10.142 1.364 -3.247 1.00 93.31 207 VAL A N 1
ATOM 1546 C CA . VAL A 1 207 ? -10.544 1.247 -4.656 1.00 93.31 207 VAL A CA 1
ATOM 1547 C C . VAL A 1 207 ? -11.216 2.534 -5.119 1.00 93.31 207 VAL A C 1
ATOM 1549 O O . VAL A 1 207 ? -10.810 3.083 -6.144 1.00 93.31 207 VAL A O 1
ATOM 1552 N N . GLY A 1 208 ? -12.204 3.030 -4.368 1.00 91.69 208 GLY A N 1
ATOM 1553 C CA . GLY A 1 208 ? -12.828 4.325 -4.630 1.00 91.69 208 GLY A CA 1
ATOM 1554 C C . GLY A 1 208 ? -11.807 5.454 -4.550 1.00 91.69 208 GLY A C 1
ATOM 1555 O O . GLY A 1 208 ? -11.736 6.279 -5.457 1.00 91.69 208 GLY A O 1
ATOM 1556 N N . TYR A 1 209 ? -10.935 5.423 -3.540 1.00 92.50 209 TYR A N 1
ATOM 1557 C CA . TYR A 1 209 ? -9.898 6.433 -3.339 1.00 92.50 209 TYR A CA 1
ATOM 1558 C C . TYR A 1 209 ? -8.902 6.545 -4.506 1.00 92.50 209 TYR A C 1
ATOM 1560 O O . TYR A 1 209 ? -8.479 7.650 -4.844 1.00 92.50 209 TYR A O 1
ATOM 1568 N N . LEU A 1 210 ? -8.518 5.427 -5.133 1.00 91.25 210 LEU A N 1
ATOM 1569 C CA . LEU A 1 210 ? -7.601 5.433 -6.281 1.00 91.25 210 LEU A CA 1
ATOM 1570 C C . LEU A 1 210 ? -8.286 5.790 -7.608 1.00 91.25 210 LEU A C 1
ATOM 1572 O O . LEU A 1 210 ? -7.616 6.286 -8.514 1.00 91.25 210 LEU A O 1
ATOM 1576 N N . LYS A 1 211 ? -9.591 5.526 -7.743 1.00 90.38 211 LYS A N 1
ATOM 1577 C CA . LYS A 1 211 ? -10.342 5.734 -8.993 1.00 90.38 211 LYS A CA 1
ATOM 1578 C C . LYS A 1 211 ? -11.013 7.096 -9.089 1.00 90.38 211 LYS A C 1
ATOM 1580 O O . LYS A 1 211 ? -11.127 7.636 -10.186 1.00 90.38 211 LYS A O 1
ATOM 1585 N N . ASP A 1 212 ? -11.487 7.627 -7.969 1.00 87.12 212 ASP A N 1
ATOM 1586 C CA . ASP A 1 212 ? -12.282 8.846 -7.924 1.00 87.12 212 ASP A CA 1
ATOM 1587 C C . ASP A 1 212 ? -11.563 9.934 -7.124 1.00 87.12 212 ASP A C 1
ATOM 1589 O O . ASP A 1 212 ? -11.452 9.891 -5.897 1.00 87.12 212 ASP A O 1
ATOM 1593 N N . SER A 1 213 ? -11.130 10.980 -7.829 1.00 83.25 213 SER A N 1
ATOM 1594 C CA . SER A 1 213 ? -10.498 12.153 -7.224 1.00 83.25 213 SER A CA 1
ATOM 1595 C C . SER A 1 213 ? -11.404 12.900 -6.236 1.00 83.25 213 SER A C 1
ATOM 1597 O O . SER A 1 213 ? -10.904 13.716 -5.459 1.00 83.25 213 SER A O 1
ATOM 1599 N N . ASN A 1 214 ? -12.719 12.651 -6.250 1.00 85.94 214 ASN A N 1
ATOM 1600 C CA . ASN A 1 214 ? -13.676 13.255 -5.323 1.00 85.94 214 ASN A CA 1
ATOM 1601 C C . ASN A 1 214 ? -13.717 12.558 -3.957 1.00 85.94 214 ASN A C 1
ATOM 1603 O O . ASN A 1 214 ? -14.101 13.195 -2.974 1.00 85.94 214 ASN A O 1
ATOM 1607 N N . VAL A 1 215 ? -13.307 11.288 -3.862 1.00 86.69 215 VAL A N 1
ATOM 1608 C CA . VAL A 1 215 ? -13.249 10.557 -2.586 1.00 86.69 215 VAL A CA 1
ATOM 1609 C C . VAL A 1 215 ? -12.114 11.139 -1.762 1.00 86.69 215 VAL A C 1
ATOM 1611 O O . VAL A 1 215 ? -10.961 10.917 -2.098 1.00 86.69 215 VAL A O 1
ATOM 1614 N N . ARG A 1 216 ? -12.409 11.931 -0.727 1.00 87.88 216 ARG A N 1
ATOM 1615 C CA . ARG A 1 216 ? -11.388 12.715 -0.003 1.00 87.88 216 ARG A CA 1
ATOM 1616 C C . ARG A 1 216 ? -10.540 11.902 0.971 1.00 87.88 216 ARG A C 1
ATOM 1618 O O . ARG A 1 216 ? -9.387 12.261 1.167 1.00 87.88 216 ARG A O 1
ATOM 1625 N N . SER A 1 217 ? -11.106 10.831 1.521 1.00 93.50 217 SER A N 1
ATOM 1626 C CA . SER A 1 217 ? -10.493 10.020 2.569 1.00 93.50 217 SER A CA 1
ATOM 1627 C C . SER A 1 217 ? -10.490 8.556 2.184 1.00 93.50 217 SER A C 1
ATOM 1629 O O . SER A 1 217 ? -11.480 8.064 1.641 1.00 93.50 217 SER A O 1
ATOM 1631 N N . ILE A 1 218 ? -9.411 7.846 2.502 1.00 96.06 218 ILE A N 1
ATOM 1632 C CA . ILE A 1 218 ? -9.401 6.386 2.405 1.00 96.06 218 ILE A CA 1
ATOM 1633 C C . ILE A 1 218 ? -10.260 5.730 3.494 1.00 96.06 218 ILE A C 1
ATOM 1635 O O . ILE A 1 218 ? -10.793 4.645 3.276 1.00 96.06 218 ILE A O 1
ATOM 1639 N N . LEU A 1 219 ? -10.402 6.367 4.661 1.00 97.19 219 LEU A N 1
ATOM 1640 C CA . LEU A 1 219 ? -11.240 5.890 5.759 1.00 97.19 219 LEU A CA 1
ATOM 1641 C C . LEU A 1 219 ? -12.705 6.242 5.479 1.00 97.19 219 LEU A C 1
ATOM 1643 O O . LEU A 1 219 ? -13.034 7.384 5.172 1.00 97.19 219 LEU A O 1
ATOM 1647 N N . SER A 1 220 ? -13.601 5.267 5.603 1.00 95.69 220 SER A N 1
ATOM 1648 C CA . SER A 1 220 ? -15.030 5.482 5.374 1.00 95.69 220 SER A CA 1
ATOM 1649 C C . SER A 1 220 ? -15.705 6.139 6.576 1.00 95.69 220 SER A C 1
ATOM 1651 O O . SER A 1 220 ? -15.809 5.554 7.656 1.00 95.69 220 SER A O 1
ATOM 1653 N N . GLU A 1 221 ? -16.243 7.342 6.376 1.00 94.44 221 GLU A N 1
ATOM 1654 C CA . GLU A 1 221 ? -17.054 8.032 7.386 1.00 94.44 221 GLU A CA 1
ATOM 1655 C C . GLU A 1 221 ? -18.332 7.242 7.730 1.00 94.44 221 GLU A C 1
ATOM 1657 O O . GLU A 1 221 ? -18.797 7.246 8.870 1.00 94.44 221 GLU A O 1
ATOM 1662 N N . GLU A 1 222 ? -18.895 6.519 6.759 1.00 94.50 222 GLU A N 1
ATOM 1663 C CA . GLU A 1 222 ? -20.065 5.664 6.969 1.00 94.50 222 GLU A CA 1
ATOM 1664 C C . GLU A 1 222 ? -19.735 4.485 7.895 1.00 94.50 222 GLU A C 1
ATOM 1666 O O . GLU A 1 222 ? -20.479 4.208 8.838 1.00 94.50 222 GLU A O 1
ATOM 1671 N N . PHE A 1 223 ? -18.573 3.851 7.700 1.00 95.50 223 PHE A N 1
ATOM 1672 C CA . PHE A 1 223 ? -18.086 2.804 8.599 1.00 95.50 223 PHE A CA 1
ATOM 1673 C C . PHE A 1 223 ? -17.928 3.325 10.032 1.00 95.50 223 PHE A C 1
ATOM 1675 O O . PHE A 1 223 ? -18.395 2.677 10.973 1.00 95.50 223 PHE A O 1
ATOM 1682 N N . LEU A 1 224 ? -17.328 4.509 10.205 1.00 94.81 224 LEU A N 1
ATOM 1683 C CA . LEU A 1 224 ? -17.143 5.130 11.520 1.00 94.81 224 LEU A CA 1
ATOM 1684 C C . LEU A 1 224 ? -18.478 5.404 12.228 1.00 94.81 224 LEU A C 1
ATOM 1686 O O . LEU A 1 224 ? -18.629 5.092 13.413 1.00 94.81 224 LEU A O 1
ATOM 1690 N N . LYS A 1 225 ? -19.469 5.932 11.497 1.00 92.00 225 LYS A N 1
ATOM 1691 C CA . LYS A 1 225 ? -20.822 6.191 12.019 1.00 92.00 225 LYS A CA 1
ATOM 1692 C C . LYS A 1 225 ? -21.523 4.912 12.468 1.00 92.00 225 LYS A C 1
ATOM 1694 O O . LYS A 1 225 ? -22.158 4.922 13.522 1.00 92.00 225 LYS A O 1
ATOM 1699 N N . ASN A 1 226 ? -21.380 3.833 11.701 1.00 92.00 226 ASN A N 1
ATOM 1700 C CA . ASN A 1 226 ? -22.062 2.564 11.956 1.00 92.00 226 ASN A CA 1
ATOM 1701 C C . ASN A 1 226 ? -21.406 1.735 13.073 1.00 92.00 226 ASN A C 1
ATOM 1703 O O . ASN A 1 226 ? -22.107 1.003 13.767 1.00 92.00 226 ASN A O 1
ATOM 1707 N N . ASN A 1 227 ? -20.089 1.866 13.282 1.00 89.25 227 ASN A N 1
ATOM 1708 C CA . ASN A 1 227 ? -19.330 0.994 14.191 1.00 89.25 227 ASN A CA 1
ATOM 1709 C C . ASN A 1 227 ? -18.835 1.684 15.477 1.00 89.25 227 ASN A C 1
ATOM 1711 O O . ASN A 1 227 ? -18.290 1.011 16.347 1.00 89.25 227 ASN A O 1
ATOM 1715 N N . ASN A 1 228 ? -19.034 3.002 15.631 1.00 86.88 228 ASN A N 1
ATOM 1716 C CA . ASN A 1 228 ? -18.635 3.777 16.819 1.00 86.88 228 ASN A CA 1
ATOM 1717 C C . ASN A 1 228 ? -17.176 3.514 17.253 1.00 86.88 228 ASN A C 1
ATOM 1719 O O . ASN A 1 228 ? -16.892 3.184 18.404 1.00 86.88 228 ASN A O 1
ATOM 1723 N N . VAL A 1 229 ? -16.261 3.622 16.292 1.00 89.88 229 VAL A N 1
ATOM 1724 C CA . VAL A 1 229 ? -14.869 3.163 16.385 1.00 89.88 229 VAL A CA 1
ATOM 1725 C C . VAL A 1 229 ? -14.034 4.108 17.258 1.00 89.88 229 VAL A C 1
ATOM 1727 O O . VAL A 1 229 ? -1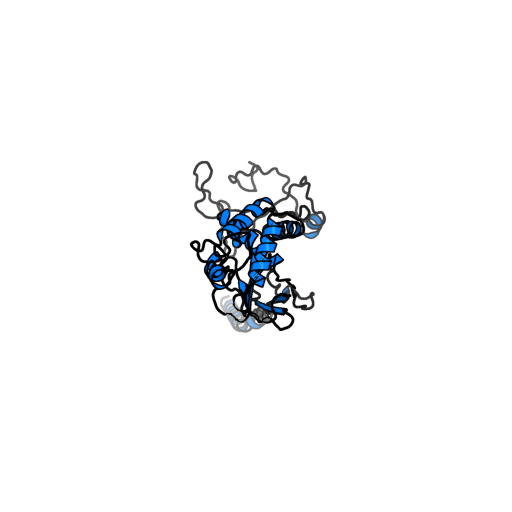3.748 5.214 16.810 1.00 89.88 229 VAL A O 1
ATOM 1730 N N . PRO A 1 230 ? -13.553 3.722 18.454 1.00 89.69 230 PRO A N 1
ATOM 1731 C CA . PRO A 1 230 ? -12.832 4.627 19.351 1.00 89.69 230 PRO A CA 1
ATOM 1732 C C . PRO A 1 230 ? -11.359 4.822 18.942 1.00 89.69 230 PRO A C 1
ATOM 1734 O O . PRO A 1 230 ? -10.440 4.519 19.708 1.00 89.69 230 PRO A O 1
ATOM 1737 N N . TYR A 1 231 ? -11.113 5.278 17.712 1.00 90.75 231 TYR A N 1
ATOM 1738 C CA . TYR A 1 231 ? -9.772 5.342 17.133 1.00 90.75 231 TYR A CA 1
ATOM 1739 C C . TYR A 1 231 ? -8.988 6.601 17.534 1.00 90.75 231 TYR A C 1
ATOM 1741 O O . TYR A 1 231 ? -7.758 6.564 17.513 1.00 90.75 231 TYR A O 1
ATOM 1749 N N . SER A 1 232 ? -9.668 7.666 17.969 1.00 89.88 232 SER A N 1
ATOM 1750 C CA . SER A 1 232 ? -9.072 8.938 18.398 1.00 89.88 232 SER A CA 1
ATOM 1751 C C . SER A 1 232 ? -9.645 9.440 19.732 1.00 89.88 232 SER A C 1
ATOM 1753 O O . SER A 1 232 ? -10.710 9.004 20.182 1.00 89.88 232 SER A O 1
ATOM 1755 N N . ASP A 1 233 ? -8.934 10.379 20.361 1.00 81.38 233 ASP A N 1
ATOM 1756 C CA . ASP A 1 233 ? -9.398 11.086 21.557 1.00 81.38 233 ASP A CA 1
ATOM 1757 C C . ASP A 1 233 ? -10.359 12.214 21.135 1.00 81.38 233 ASP A C 1
ATOM 1759 O O . ASP A 1 233 ? -9.972 13.376 21.031 1.00 81.38 233 ASP A O 1
ATOM 1763 N N . GLY A 1 234 ? -11.610 11.878 20.807 1.00 77.44 234 GLY A N 1
ATOM 1764 C CA . GLY A 1 234 ? -12.587 12.871 20.349 1.00 77.44 234 GLY A CA 1
ATOM 1765 C C . GLY A 1 234 ? -13.745 12.301 19.535 1.00 77.44 234 GLY A C 1
ATOM 1766 O O . GLY A 1 234 ? -14.270 11.227 19.841 1.00 77.44 234 GLY A O 1
ATOM 1767 N N . ASP A 1 235 ? -14.172 13.057 18.516 1.00 77.38 235 ASP A N 1
ATOM 1768 C CA . ASP A 1 235 ? -15.232 12.632 17.601 1.00 77.38 235 ASP A CA 1
ATOM 1769 C C . ASP A 1 235 ? -14.758 11.478 16.713 1.00 77.38 235 ASP A C 1
ATOM 1771 O O . ASP A 1 235 ? -14.064 11.644 15.714 1.00 77.38 235 ASP A O 1
ATOM 1775 N N . ASN A 1 236 ? -15.202 10.292 17.095 1.00 85.38 236 ASN A N 1
ATOM 1776 C CA . ASN A 1 236 ? -14.888 9.022 16.466 1.00 85.38 236 ASN A CA 1
ATOM 1777 C C . ASN A 1 236 ? -15.786 8.687 15.263 1.00 85.38 236 ASN A C 1
ATOM 1779 O O . ASN A 1 236 ? -15.726 7.577 14.736 1.00 85.38 236 ASN A O 1
ATOM 1783 N N . LYS A 1 237 ? -16.632 9.633 14.835 1.00 89.69 237 LYS A N 1
ATOM 1784 C CA . LYS A 1 237 ? -17.538 9.486 13.686 1.00 89.69 237 LYS A CA 1
ATOM 1785 C C . LYS A 1 237 ? -17.086 10.266 12.451 1.00 89.69 237 LYS A C 1
ATOM 1787 O O . LYS A 1 237 ? -17.637 10.039 11.379 1.00 89.69 237 LYS A O 1
ATOM 1792 N N . SER A 1 238 ? -16.110 11.159 12.598 1.00 93.44 238 SER A N 1
ATOM 1793 C CA . SER A 1 238 ? -15.490 11.911 11.503 1.00 93.44 238 SER A CA 1
ATOM 1794 C C . SER A 1 238 ? -14.157 11.285 11.106 1.00 93.44 238 SER A C 1
ATOM 1796 O O . SER A 1 238 ? -13.501 10.663 11.936 1.00 93.44 238 SER A O 1
ATOM 1798 N N . VAL A 1 239 ? -13.735 11.476 9.855 1.00 95.69 239 VAL A N 1
ATOM 1799 C CA . VAL A 1 239 ? -12.423 11.047 9.336 1.00 95.69 239 VAL A CA 1
ATOM 1800 C C . VAL A 1 239 ? -11.310 12.063 9.609 1.00 95.69 239 VAL A C 1
ATOM 1802 O O . VAL A 1 239 ? -10.135 11.720 9.528 1.00 95.69 239 VAL A O 1
ATOM 1805 N N . SER A 1 240 ? -11.646 13.306 9.967 1.00 95.25 240 SER A N 1
ATOM 1806 C CA . SER A 1 240 ? -10.662 14.393 10.080 1.00 95.25 240 SER A CA 1
ATOM 1807 C C . SER A 1 240 ? -9.523 14.127 11.078 1.00 95.25 240 SER A C 1
ATOM 1809 O O . SER A 1 240 ? -8.378 14.410 10.724 1.00 95.25 240 SER A O 1
ATOM 1811 N N . PRO A 1 241 ? -9.758 13.549 12.279 1.00 95.94 241 PRO A N 1
ATOM 1812 C CA . PRO A 1 241 ? -8.664 13.204 13.191 1.00 95.94 241 PRO A CA 1
ATOM 1813 C C . PRO A 1 241 ? -7.676 12.200 12.587 1.00 95.94 241 PRO A C 1
ATOM 1815 O O . PRO A 1 241 ? -6.472 12.294 12.823 1.00 95.94 241 PRO A O 1
ATOM 1818 N N . PHE A 1 242 ? -8.181 11.248 11.797 1.00 96.75 242 PHE A N 1
ATOM 1819 C CA . PHE A 1 242 ? -7.351 10.285 11.083 1.00 96.75 242 PHE A CA 1
ATOM 1820 C C . PHE A 1 242 ? -6.501 10.978 10.015 1.00 96.75 242 PHE A C 1
ATOM 1822 O O . PHE A 1 242 ? -5.284 10.815 10.001 1.00 96.75 242 PHE A O 1
ATOM 1829 N N . GLU A 1 243 ? -7.128 11.785 9.157 1.00 96.19 243 GLU A N 1
ATOM 1830 C CA . GLU A 1 243 ? -6.454 12.502 8.066 1.00 96.19 243 GLU A CA 1
ATOM 1831 C C . GLU A 1 243 ? -5.359 13.441 8.580 1.00 96.19 243 GLU A C 1
ATOM 1833 O O . GLU A 1 243 ? -4.241 13.430 8.066 1.00 96.19 243 GLU A O 1
ATOM 1838 N N . GLU A 1 244 ? -5.644 14.206 9.637 1.00 96.25 244 GLU A N 1
ATOM 1839 C CA . GLU A 1 244 ? -4.667 15.104 10.256 1.00 96.25 244 GLU A CA 1
ATOM 1840 C C . GLU A 1 244 ? -3.466 14.325 10.810 1.00 96.25 244 GLU A C 1
ATOM 1842 O O . GLU A 1 244 ? -2.313 14.731 10.645 1.00 96.25 244 GLU A O 1
ATOM 1847 N N . GLN A 1 245 ? -3.722 13.184 11.454 1.00 97.44 245 GLN A N 1
ATOM 1848 C CA . GLN A 1 245 ? -2.666 12.342 12.005 1.00 97.44 245 GLN A CA 1
ATOM 1849 C C . GLN A 1 245 ? -1.822 11.684 10.903 1.00 97.44 245 GLN A C 1
ATOM 1851 O O . GLN A 1 245 ? -0.599 11.585 11.049 1.00 97.44 245 GLN A O 1
ATOM 1856 N N . VAL A 1 246 ? -2.443 11.276 9.792 1.00 97.94 246 VAL A N 1
ATOM 1857 C CA . VAL A 1 246 ? -1.725 10.789 8.609 1.00 97.94 246 VAL A CA 1
ATOM 1858 C C . VAL A 1 246 ? -0.865 11.902 8.008 1.00 97.94 246 VAL A C 1
ATOM 1860 O O . VAL A 1 246 ? 0.314 11.668 7.753 1.00 97.94 246 VAL A O 1
ATOM 1863 N N . GLU A 1 247 ? -1.379 13.123 7.858 1.00 97.56 247 GLU A N 1
ATOM 1864 C CA . GLU A 1 247 ? -0.610 14.244 7.300 1.00 97.56 247 GLU A CA 1
ATOM 1865 C C . GLU A 1 247 ? 0.607 14.612 8.167 1.00 97.56 247 GLU A C 1
ATOM 1867 O O . GLU A 1 247 ? 1.701 14.828 7.640 1.00 97.56 247 GLU A O 1
ATOM 1872 N N . LYS A 1 248 ? 0.475 14.588 9.501 1.00 98.06 248 LYS A N 1
ATOM 1873 C CA . LYS A 1 248 ? 1.607 14.802 10.426 1.00 98.06 248 LYS A CA 1
ATOM 1874 C C . LYS A 1 248 ? 2.746 13.796 10.210 1.00 98.06 248 LYS A C 1
ATOM 1876 O O . LYS A 1 248 ? 3.921 14.167 10.298 1.00 98.06 248 LYS A O 1
ATOM 1881 N N . SER A 1 249 ? 2.417 12.549 9.859 1.00 98.19 249 SER A N 1
ATOM 1882 C CA . SER A 1 249 ? 3.409 11.497 9.589 1.00 98.19 249 SER A CA 1
ATOM 1883 C C . SER A 1 249 ? 4.267 11.752 8.346 1.00 98.19 249 SER A C 1
ATOM 1885 O O . SER A 1 249 ? 5.367 11.211 8.241 1.00 98.19 249 SER A O 1
ATOM 1887 N N . PHE A 1 250 ? 3.835 12.618 7.419 1.00 97.12 250 PHE A N 1
ATOM 1888 C CA . PHE A 1 250 ? 4.544 12.846 6.152 1.00 97.12 250 PHE A CA 1
ATOM 1889 C C . PHE A 1 250 ? 5.946 13.427 6.322 1.00 97.12 250 PHE A C 1
ATOM 1891 O O . PHE A 1 250 ? 6.763 13.303 5.409 1.00 97.12 250 PHE A O 1
ATOM 1898 N N . SER A 1 251 ? 6.223 14.064 7.460 1.00 95.75 251 SER A N 1
ATOM 1899 C CA . SER A 1 251 ? 7.547 14.592 7.801 1.00 95.75 251 SER A CA 1
ATOM 1900 C C . SER A 1 251 ? 8.547 13.507 8.226 1.00 95.75 251 SER A C 1
ATOM 1902 O O . SER A 1 251 ? 9.751 13.757 8.247 1.00 95.75 251 SER A O 1
ATOM 1904 N N . GLU A 1 252 ? 8.078 12.297 8.546 1.00 96.06 252 GLU A N 1
ATOM 1905 C CA . GLU A 1 252 ? 8.912 11.218 9.087 1.00 96.06 252 GLU A CA 1
ATOM 1906 C C . GLU A 1 252 ? 9.483 10.277 8.024 1.00 96.06 252 GLU A C 1
ATOM 1908 O O . GLU A 1 252 ? 10.334 9.438 8.335 1.00 96.06 252 GLU A O 1
ATOM 1913 N N . PHE A 1 253 ? 9.019 10.406 6.782 1.00 95.25 253 PHE A N 1
ATOM 1914 C CA . PHE A 1 253 ? 9.504 9.627 5.656 1.00 95.25 253 PHE A CA 1
ATOM 1915 C C . PHE A 1 253 ? 9.507 10.450 4.376 1.00 95.25 253 PHE A C 1
ATOM 1917 O O . PHE A 1 253 ? 8.750 11.405 4.239 1.00 95.25 253 PHE A O 1
ATOM 1924 N N . ASP A 1 254 ? 10.302 10.047 3.395 1.00 91.31 254 ASP A N 1
ATOM 1925 C CA . ASP A 1 254 ? 10.322 10.675 2.080 1.00 91.31 254 ASP A CA 1
ATOM 1926 C C . ASP A 1 254 ? 10.487 9.651 0.952 1.00 91.31 254 ASP A C 1
ATOM 1928 O O . ASP A 1 254 ? 10.991 8.541 1.159 1.00 91.31 254 ASP A O 1
ATOM 1932 N N . PHE A 1 255 ? 10.073 10.030 -0.257 1.00 84.69 255 PHE A N 1
ATOM 1933 C CA . PHE A 1 255 ? 10.212 9.228 -1.474 1.00 84.69 255 PHE A CA 1
ATOM 1934 C C . PHE A 1 255 ? 11.620 9.355 -2.057 1.00 84.69 255 PHE A C 1
ATOM 1936 O O . PHE A 1 255 ? 11.816 9.598 -3.246 1.00 84.69 255 PHE A O 1
ATOM 1943 N N . VAL A 1 256 ? 12.629 9.171 -1.211 1.00 72.62 256 VAL A N 1
ATOM 1944 C CA . VAL A 1 256 ? 14.015 9.121 -1.658 1.00 72.62 256 VAL A CA 1
ATOM 1945 C C . VAL A 1 256 ? 14.256 7.725 -2.207 1.00 72.62 256 VAL A C 1
ATOM 1947 O O . VAL A 1 256 ? 14.296 6.741 -1.462 1.00 72.62 256 VAL A O 1
ATOM 1950 N N . ALA A 1 257 ? 14.441 7.627 -3.522 1.00 59.38 257 ALA A N 1
ATOM 1951 C CA . ALA A 1 257 ? 15.115 6.474 -4.085 1.00 59.38 257 ALA A CA 1
ATOM 1952 C C . ALA A 1 257 ? 16.519 6.446 -3.468 1.00 59.38 257 ALA A C 1
ATOM 1954 O O . ALA A 1 257 ? 17.394 7.210 -3.865 1.00 59.38 257 ALA A O 1
ATOM 1955 N N . LYS A 1 258 ? 16.732 5.600 -2.452 1.00 51.31 258 LYS A N 1
ATOM 1956 C CA . LYS A 1 258 ? 18.091 5.220 -2.072 1.00 51.31 258 LYS A CA 1
ATOM 1957 C C . LYS A 1 258 ? 18.623 4.412 -3.240 1.00 51.31 258 LYS A C 1
ATOM 1959 O O . LYS A 1 258 ? 18.349 3.216 -3.354 1.00 51.31 258 LYS A O 1
ATOM 1964 N N . TYR A 1 259 ? 19.278 5.111 -4.156 1.00 46.22 259 TYR A N 1
ATOM 1965 C CA . TYR A 1 259 ? 20.090 4.477 -5.166 1.00 46.22 259 TYR A CA 1
ATOM 1966 C C . TYR A 1 259 ? 21.123 3.660 -4.408 1.00 46.22 259 TYR A C 1
ATOM 1968 O O . TYR A 1 259 ? 21.779 4.152 -3.492 1.00 46.22 259 TYR A O 1
ATOM 1976 N N . ASP A 1 260 ? 21.176 2.374 -4.717 1.00 45.16 260 ASP A N 1
ATOM 1977 C CA . ASP A 1 260 ? 22.315 1.579 -4.320 1.00 45.16 260 ASP A CA 1
ATOM 1978 C C . ASP A 1 260 ? 23.515 2.209 -5.035 1.00 45.16 260 ASP A C 1
ATOM 1980 O O . ASP A 1 260 ? 23.649 2.077 -6.248 1.00 45.16 260 ASP A O 1
ATOM 1984 N N . GLU A 1 261 ? 24.335 2.970 -4.310 1.00 41.06 261 GLU A N 1
ATOM 1985 C CA . GLU A 1 261 ? 25.521 3.638 -4.861 1.00 41.06 261 GLU A CA 1
ATOM 1986 C C . GLU A 1 261 ? 26.515 2.619 -5.449 1.00 41.06 261 GLU A C 1
ATOM 1988 O O . GLU A 1 261 ? 27.359 2.981 -6.263 1.00 41.06 261 GLU A O 1
ATOM 1993 N N . THR A 1 262 ? 26.371 1.327 -5.110 1.00 43.59 262 THR A N 1
ATOM 1994 C CA . THR A 1 262 ? 27.133 0.217 -5.705 1.00 43.59 262 THR A CA 1
ATOM 1995 C C . THR A 1 262 ? 26.516 -0.334 -6.996 1.00 43.59 262 THR A C 1
ATOM 1997 O O . THR A 1 262 ? 27.144 -1.126 -7.695 1.00 43.59 262 THR A O 1
ATOM 2000 N N . LYS A 1 263 ? 25.298 0.094 -7.352 1.00 45.09 263 LYS A N 1
ATOM 2001 C CA . LYS A 1 263 ? 24.587 -0.259 -8.589 1.00 45.09 263 LYS A CA 1
ATOM 2002 C C . LYS A 1 263 ? 24.116 1.008 -9.284 1.00 45.09 263 LYS A C 1
ATOM 2004 O O . LYS A 1 263 ? 22.928 1.341 -9.292 1.00 45.09 263 LYS A O 1
ATOM 2009 N N . LEU A 1 264 ? 25.063 1.721 -9.887 1.00 48.31 264 LEU A N 1
ATOM 2010 C CA . LEU A 1 264 ? 24.733 2.879 -10.702 1.00 48.31 264 LEU A CA 1
ATOM 2011 C C . LEU A 1 264 ? 23.738 2.507 -11.800 1.00 48.31 264 LEU A C 1
ATOM 2013 O O . LEU A 1 264 ? 23.984 1.627 -12.619 1.00 48.31 264 LEU A O 1
ATOM 2017 N N . THR A 1 265 ? 22.619 3.223 -11.824 1.00 46.72 265 THR A N 1
ATOM 2018 C CA . THR A 1 265 ? 21.663 3.173 -12.926 1.00 46.72 265 THR A CA 1
ATOM 2019 C C . THR A 1 265 ? 21.597 4.568 -13.531 1.00 46.72 265 THR A C 1
ATOM 2021 O O . THR A 1 265 ? 20.906 5.440 -13.012 1.00 46.72 265 THR A O 1
ATOM 2024 N N . THR A 1 266 ? 22.338 4.799 -14.613 1.00 46.28 266 THR A N 1
ATOM 2025 C CA . THR A 1 266 ? 22.178 6.010 -15.425 1.00 46.28 266 THR A CA 1
ATOM 2026 C C . THR A 1 266 ? 20.946 5.820 -16.302 1.00 46.28 266 THR A C 1
ATOM 2028 O O . THR A 1 266 ? 20.939 4.968 -17.188 1.00 46.28 266 THR A O 1
ATOM 2031 N N . VAL A 1 267 ? 19.885 6.586 -16.048 1.00 42.09 267 VAL A N 1
ATOM 2032 C CA . VAL A 1 267 ? 18.710 6.629 -16.927 1.00 42.09 267 VAL A CA 1
ATOM 2033 C C . VAL A 1 267 ? 18.941 7.725 -17.957 1.00 42.09 267 VAL A C 1
ATOM 2035 O O . VAL A 1 267 ? 19.060 8.894 -17.600 1.00 42.09 267 VAL A O 1
ATOM 2038 N N . ILE A 1 268 ? 19.020 7.343 -19.231 1.00 47.16 268 ILE A N 1
ATOM 2039 C CA . ILE A 1 268 ? 19.162 8.277 -20.348 1.00 47.16 268 ILE A CA 1
ATOM 2040 C C . ILE A 1 268 ? 17.863 8.283 -21.130 1.00 47.16 268 ILE A C 1
ATOM 2042 O O . ILE A 1 268 ? 17.434 7.257 -21.655 1.00 47.16 268 ILE A O 1
ATOM 2046 N N . THR A 1 269 ? 17.252 9.457 -21.207 1.00 42.31 269 THR A N 1
ATOM 2047 C CA . THR A 1 269 ? 16.033 9.678 -21.975 1.00 42.31 269 THR A CA 1
ATOM 2048 C C . THR A 1 269 ? 16.399 10.470 -23.220 1.00 42.31 269 THR A C 1
ATOM 2050 O O . THR A 1 269 ? 16.883 11.593 -23.117 1.00 42.31 269 THR A O 1
ATOM 2053 N N . ALA A 1 270 ? 16.160 9.891 -24.394 1.00 56.00 270 ALA A N 1
ATOM 2054 C CA . ALA A 1 270 ? 16.303 10.573 -25.674 1.00 56.00 270 ALA A CA 1
ATOM 2055 C C . ALA A 1 270 ? 14.916 10.765 -26.297 1.00 56.00 270 ALA A C 1
ATOM 2057 O O . ALA A 1 270 ? 14.139 9.815 -26.394 1.00 56.00 270 ALA A O 1
ATOM 2058 N N . ASN A 1 271 ? 14.601 11.989 -26.721 1.00 59.88 271 ASN A N 1
ATOM 2059 C CA . ASN A 1 271 ? 13.418 12.266 -27.528 1.00 59.88 271 ASN A CA 1
ATOM 2060 C C . ASN A 1 271 ? 13.844 12.309 -29.000 1.00 59.88 271 ASN A C 1
ATOM 2062 O O . ASN A 1 271 ? 14.642 13.159 -29.377 1.00 59.88 271 ASN A O 1
ATOM 2066 N N . ILE A 1 272 ? 13.333 11.375 -29.803 1.00 70.75 272 ILE A N 1
ATOM 2067 C CA . ILE A 1 272 ? 13.662 11.225 -31.234 1.00 70.75 272 ILE A CA 1
ATOM 2068 C C . ILE A 1 272 ? 12.437 11.428 -32.136 1.00 70.75 272 ILE A C 1
ATOM 2070 O O . ILE A 1 272 ? 12.411 10.966 -33.279 1.00 70.75 272 ILE A O 1
ATOM 2074 N N . ASN A 1 273 ? 11.397 12.076 -31.608 1.00 70.62 273 ASN A N 1
ATOM 2075 C CA . ASN A 1 273 ? 10.218 12.423 -32.390 1.00 70.62 273 ASN A CA 1
ATOM 2076 C C . ASN A 1 273 ? 10.555 13.502 -33.431 1.00 70.62 273 ASN A C 1
ATOM 2078 O O . ASN A 1 273 ? 11.469 14.306 -33.250 1.00 70.62 273 ASN A O 1
ATOM 2082 N N . GLU A 1 274 ? 9.804 13.527 -34.528 1.00 73.12 274 GLU A N 1
ATOM 2083 C CA . GLU A 1 274 ? 9.894 14.601 -35.519 1.00 73.12 274 GLU A CA 1
ATOM 2084 C C . GLU A 1 274 ? 9.329 15.917 -34.954 1.00 73.12 274 GLU A C 1
ATOM 2086 O O . GLU A 1 274 ? 8.481 15.914 -34.061 1.00 73.12 274 GLU A O 1
ATOM 2091 N N . GLY A 1 275 ? 9.791 17.056 -35.479 1.00 74.25 275 GLY A N 1
ATOM 2092 C CA . GLY A 1 275 ? 9.273 18.376 -35.096 1.00 74.25 275 GLY A CA 1
ATOM 2093 C C . GLY A 1 275 ? 9.868 18.966 -33.814 1.00 74.25 275 GLY A C 1
ATOM 2094 O O . GLY A 1 275 ? 9.380 19.989 -33.336 1.00 74.25 275 GLY A O 1
ATOM 2095 N N . LEU A 1 276 ? 10.925 18.360 -33.265 1.00 74.88 276 LEU A N 1
ATOM 2096 C CA . LEU A 1 276 ? 11.706 18.958 -32.181 1.00 74.88 276 LEU A CA 1
ATOM 2097 C C . LEU A 1 276 ? 12.324 20.277 -32.638 1.00 74.88 276 LEU A C 1
ATOM 2099 O O . LEU A 1 276 ? 12.691 20.405 -33.801 1.00 74.88 276 LEU A O 1
ATOM 2103 N N . VAL A 1 277 ? 12.455 21.240 -31.729 1.00 76.38 277 VAL A N 1
ATOM 2104 C CA . VAL A 1 277 ? 13.087 22.537 -31.996 1.00 76.38 277 VAL A CA 1
ATOM 2105 C C . VAL A 1 277 ? 14.250 22.775 -31.040 1.00 76.38 277 VAL A C 1
ATOM 2107 O O . VAL A 1 277 ? 14.168 22.412 -29.866 1.00 76.38 277 VAL A O 1
ATOM 2110 N N . ASP A 1 278 ? 15.342 23.345 -31.547 1.00 67.62 278 ASP A N 1
ATOM 2111 C CA . ASP A 1 278 ? 16.494 23.748 -30.739 1.00 67.62 278 ASP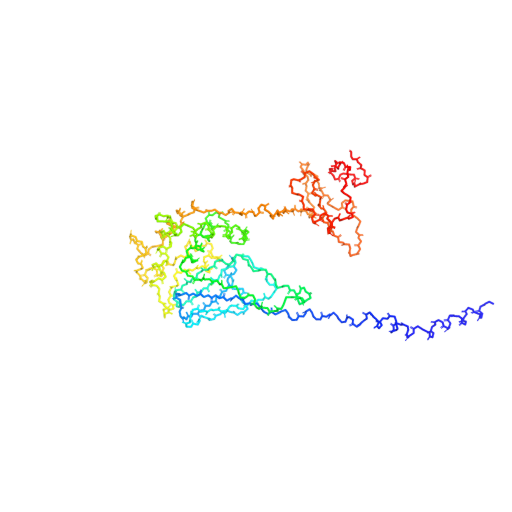 A CA 1
ATOM 2112 C C . ASP A 1 278 ? 16.216 25.064 -29.983 1.00 67.62 278 ASP A C 1
ATOM 2114 O O . ASP A 1 278 ? 15.160 25.689 -30.121 1.00 67.62 278 ASP A O 1
ATOM 2118 N N . SER A 1 279 ? 17.178 25.518 -29.177 1.00 56.50 279 SER A N 1
ATOM 2119 C CA . SER A 1 279 ? 17.073 26.784 -28.434 1.00 56.50 279 SER A CA 1
ATOM 2120 C C . SER A 1 279 ? 17.000 28.028 -29.327 1.00 56.50 279 SER A C 1
ATOM 2122 O O . SER A 1 279 ? 16.696 29.112 -28.835 1.00 56.50 279 SER A O 1
ATOM 2124 N N . ASN A 1 280 ? 17.285 27.883 -30.621 1.00 70.31 280 ASN A N 1
ATOM 2125 C CA . ASN A 1 280 ? 17.193 28.937 -31.624 1.00 70.31 280 ASN A CA 1
ATOM 2126 C C . ASN A 1 280 ? 15.878 28.848 -32.424 1.00 70.31 280 ASN A C 1
ATOM 2128 O O . ASN A 1 280 ? 15.666 29.642 -33.339 1.00 70.31 280 ASN A O 1
ATOM 2132 N N . GLY A 1 281 ? 14.989 27.906 -32.084 1.00 71.25 281 GLY A N 1
ATOM 2133 C CA . GLY A 1 281 ? 13.707 27.692 -32.753 1.00 71.25 281 GLY A CA 1
ATOM 2134 C C . GLY A 1 281 ? 13.805 26.935 -34.079 1.00 71.25 281 GLY A C 1
ATOM 2135 O O . GLY A 1 281 ? 12.810 26.856 -34.800 1.00 71.25 281 GLY A O 1
ATOM 2136 N N . ASN A 1 282 ? 14.966 26.372 -34.418 1.00 72.06 282 ASN A N 1
ATOM 2137 C CA . ASN A 1 282 ? 15.134 25.586 -35.637 1.00 72.06 282 ASN A CA 1
ATOM 2138 C C . ASN A 1 282 ? 14.645 24.161 -35.421 1.00 72.06 282 ASN A C 1
ATOM 2140 O O . ASN A 1 282 ? 14.949 23.543 -34.403 1.00 72.06 282 ASN A O 1
ATOM 2144 N N . THR A 1 283 ? 13.948 23.603 -36.408 1.00 80.62 283 THR A N 1
ATOM 2145 C CA . THR A 1 283 ? 13.548 22.196 -36.368 1.00 80.62 283 THR A CA 1
ATOM 2146 C C . THR A 1 283 ? 14.769 21.276 -36.430 1.00 80.62 283 THR A C 1
ATOM 2148 O O . THR A 1 283 ? 15.566 21.33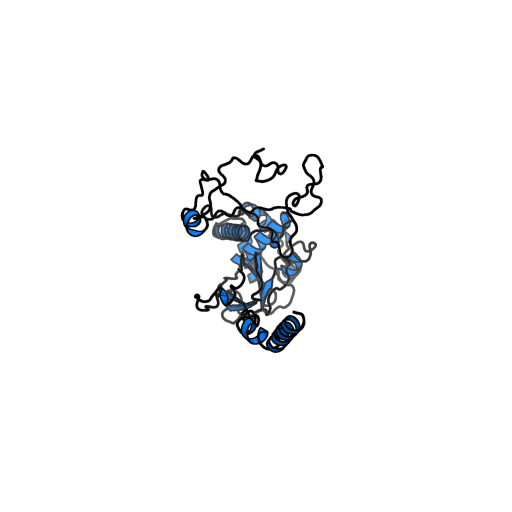5 -37.366 1.00 80.62 283 THR A O 1
ATOM 2151 N N . ILE A 1 284 ? 14.883 20.388 -35.449 1.00 72.69 284 ILE A N 1
ATOM 2152 C CA . ILE A 1 284 ? 15.895 19.343 -35.357 1.00 72.69 284 ILE A CA 1
ATOM 2153 C C . ILE A 1 284 ? 15.406 18.131 -36.152 1.00 72.69 284 ILE A C 1
ATOM 2155 O O . ILE A 1 284 ? 14.317 17.607 -35.911 1.00 72.69 284 ILE A O 1
ATOM 2159 N N . ASN A 1 285 ? 16.236 17.651 -37.078 1.00 76.00 285 ASN A N 1
ATOM 2160 C CA . ASN A 1 285 ? 16.051 16.351 -37.715 1.00 76.00 285 ASN A CA 1
ATOM 2161 C C . ASN A 1 285 ? 16.980 15.322 -37.042 1.00 76.00 285 ASN A C 1
ATOM 2163 O O . ASN A 1 285 ? 18.166 15.284 -37.386 1.00 76.00 285 ASN A O 1
ATOM 2167 N N . PRO A 1 286 ? 16.475 14.464 -36.132 1.00 67.00 286 PRO A N 1
ATOM 2168 C CA . PRO A 1 286 ? 17.301 13.471 -35.439 1.00 67.00 286 PRO A CA 1
ATOM 2169 C C . PRO A 1 286 ? 17.853 12.383 -36.377 1.00 67.00 286 PRO A C 1
ATOM 2171 O O . PRO A 1 286 ? 18.749 11.636 -36.000 1.00 67.00 286 PRO A O 1
ATOM 2174 N N . TYR A 1 287 ? 17.355 12.309 -37.614 1.00 71.75 287 TYR A N 1
ATOM 2175 C CA . TYR A 1 287 ? 17.767 11.348 -38.635 1.00 71.75 287 TYR A CA 1
ATOM 2176 C C . TYR A 1 287 ? 18.562 11.996 -39.774 1.00 71.75 287 TYR A C 1
ATOM 2178 O O . TYR A 1 287 ? 18.727 11.368 -40.816 1.00 71.75 287 TYR A O 1
ATOM 2186 N N . LYS A 1 288 ? 19.058 13.235 -39.610 1.00 68.06 288 LYS A N 1
ATOM 2187 C CA . LYS A 1 288 ? 19.749 14.001 -40.671 1.00 68.06 288 LYS A CA 1
ATOM 2188 C C . LYS A 1 288 ? 20.834 13.194 -41.395 1.00 68.06 288 LYS A C 1
ATOM 2190 O O . LYS A 1 288 ? 20.983 13.324 -42.606 1.00 68.06 288 LYS A O 1
ATOM 2195 N N . TRP A 1 289 ? 21.547 12.348 -40.657 1.00 60.97 289 TRP A N 1
ATOM 2196 C CA . TRP A 1 289 ? 22.660 11.533 -41.151 1.00 60.97 289 TRP A CA 1
ATOM 2197 C C . TRP A 1 289 ? 22.317 10.046 -41.305 1.00 60.97 289 TRP A C 1
ATOM 2199 O O . TRP A 1 289 ? 23.157 9.244 -41.706 1.00 60.97 289 TRP A O 1
ATOM 2209 N N . ALA A 1 290 ? 21.077 9.655 -41.008 1.00 67.75 290 ALA A N 1
ATOM 2210 C CA . ALA A 1 290 ? 20.636 8.275 -41.110 1.00 67.75 290 ALA A CA 1
ATOM 2211 C C . ALA A 1 290 ? 20.089 7.984 -42.514 1.00 67.75 290 ALA A C 1
ATOM 2213 O O . ALA A 1 290 ? 19.212 8.676 -43.026 1.00 67.75 290 ALA A O 1
ATOM 2214 N N . THR A 1 291 ? 20.558 6.899 -43.131 1.00 71.94 291 THR A N 1
ATOM 2215 C CA . THR A 1 291 ? 19.953 6.378 -44.364 1.00 71.94 291 THR A CA 1
ATOM 2216 C C . THR A 1 291 ? 18.918 5.317 -44.015 1.00 71.94 291 THR A C 1
ATOM 2218 O O . THR A 1 291 ? 19.248 4.297 -43.406 1.00 71.94 291 THR A O 1
ATOM 2221 N N . LYS A 1 292 ? 17.668 5.522 -44.435 1.00 65.25 292 LYS A N 1
ATOM 2222 C CA . LYS A 1 292 ? 16.601 4.533 -44.258 1.00 65.25 292 LYS A CA 1
ATOM 2223 C C . LYS A 1 292 ? 16.925 3.263 -45.056 1.00 65.25 292 LYS A C 1
ATOM 2225 O O . LYS A 1 292 ? 17.109 3.318 -46.269 1.00 65.25 292 LYS A O 1
ATOM 2230 N N . LYS A 1 293 ? 16.972 2.120 -44.372 1.00 73.38 293 LYS A N 1
ATOM 2231 C CA . LYS A 1 293 ? 17.079 0.780 -44.967 1.00 73.38 293 LYS A CA 1
ATOM 2232 C C . LYS A 1 293 ? 16.002 -0.115 -44.362 1.00 73.38 293 LYS A C 1
ATOM 2234 O O . LYS A 1 293 ? 15.729 -0.011 -43.165 1.00 73.38 293 LYS A O 1
ATOM 2239 N N . ASP A 1 294 ? 15.406 -0.988 -45.167 1.00 71.06 294 ASP A N 1
ATOM 2240 C CA . ASP A 1 294 ? 14.384 -1.915 -44.677 1.00 71.06 294 ASP A CA 1
ATOM 2241 C C . ASP A 1 294 ? 14.964 -2.837 -43.599 1.00 71.06 294 ASP A C 1
ATOM 2243 O O . ASP A 1 294 ? 16.031 -3.429 -43.763 1.00 71.06 294 ASP A O 1
ATOM 2247 N N . GLY A 1 295 ? 14.274 -2.910 -42.458 1.00 71.50 295 GLY A N 1
ATOM 2248 C CA . GLY A 1 295 ? 14.715 -3.674 -41.289 1.00 71.50 295 GLY A CA 1
ATOM 2249 C C . GLY A 1 295 ? 15.828 -3.026 -40.453 1.00 71.50 295 GLY A C 1
ATOM 2250 O O . GLY A 1 295 ? 16.317 -3.665 -39.520 1.00 71.50 295 GLY A O 1
ATOM 2251 N N . ALA A 1 296 ? 16.236 -1.784 -40.744 1.00 58.62 296 ALA A N 1
ATOM 2252 C CA . ALA A 1 296 ? 17.223 -1.075 -39.930 1.00 58.62 296 ALA A CA 1
ATOM 2253 C C . ALA A 1 296 ? 16.720 -0.837 -38.495 1.00 58.62 296 ALA A C 1
ATOM 2255 O O . ALA A 1 296 ? 15.545 -0.552 -38.265 1.00 58.62 296 ALA A O 1
ATOM 2256 N N . LYS A 1 297 ? 17.637 -0.938 -37.529 1.00 55.25 297 LYS A N 1
ATOM 2257 C CA . LYS A 1 297 ? 17.386 -0.703 -36.102 1.00 55.25 297 LYS A CA 1
ATOM 2258 C C . LYS A 1 297 ? 18.207 0.493 -35.629 1.00 55.25 297 LYS A C 1
ATOM 2260 O O . LYS A 1 297 ? 19.349 0.654 -36.054 1.00 55.25 297 LYS A O 1
ATOM 2265 N N . VAL A 1 298 ? 17.625 1.297 -34.745 1.00 61.31 298 VAL A N 1
ATOM 2266 C CA . VAL A 1 298 ? 18.312 2.397 -34.057 1.00 61.31 298 VAL A CA 1
ATOM 2267 C C . VAL A 1 298 ? 18.888 1.861 -32.750 1.00 61.31 298 VAL A C 1
ATOM 2269 O O . VAL A 1 298 ? 18.188 1.180 -32.001 1.00 61.31 298 VAL A O 1
ATOM 2272 N N . TYR A 1 299 ? 20.153 2.175 -32.481 1.00 53.97 299 TYR A N 1
ATOM 2273 C CA . TYR A 1 299 ? 20.826 1.857 -31.225 1.00 53.97 299 TYR A CA 1
ATOM 2274 C C . TYR A 1 299 ? 21.355 3.147 -30.608 1.00 53.97 299 TYR A C 1
ATOM 2276 O O . TYR A 1 299 ? 21.867 4.007 -31.319 1.00 53.97 299 TYR A O 1
ATOM 2284 N N . ILE A 1 300 ? 21.243 3.269 -29.288 1.00 57.44 300 ILE A N 1
ATOM 2285 C CA . ILE A 1 300 ? 21.887 4.335 -28.522 1.00 57.44 300 ILE A CA 1
ATOM 2286 C C . ILE A 1 300 ? 23.160 3.731 -27.935 1.00 57.44 300 ILE A C 1
ATOM 2288 O O . ILE A 1 300 ? 23.087 2.794 -27.140 1.00 57.44 300 ILE A O 1
ATOM 2292 N N . ALA A 1 301 ? 24.317 4.237 -28.358 1.00 53.84 301 ALA A N 1
ATOM 2293 C CA . ALA A 1 301 ? 25.605 3.869 -27.790 1.00 53.84 301 ALA A CA 1
ATOM 2294 C C . ALA A 1 301 ? 26.019 4.920 -26.759 1.00 53.84 301 ALA A C 1
ATOM 2296 O O . ALA A 1 301 ? 25.902 6.118 -26.999 1.00 53.84 301 ALA A O 1
ATOM 2297 N N . LEU A 1 302 ? 26.493 4.464 -25.604 1.00 52.84 302 LEU A N 1
ATOM 2298 C CA . LEU A 1 302 ? 26.916 5.317 -24.501 1.00 52.84 302 LEU A CA 1
ATOM 2299 C C . LEU A 1 302 ? 28.326 4.911 -24.101 1.00 52.84 302 LEU A C 1
ATOM 2301 O O . LEU A 1 302 ? 28.598 3.726 -23.919 1.00 52.84 302 LEU A O 1
ATOM 2305 N N . GLY A 1 303 ? 29.212 5.893 -23.965 1.00 50.44 303 GLY A N 1
ATOM 2306 C CA . GLY A 1 303 ? 30.547 5.704 -23.413 1.00 50.44 303 GLY A CA 1
ATOM 2307 C C . GLY A 1 303 ? 30.611 6.273 -22.003 1.00 50.44 303 GLY A C 1
ATOM 2308 O O . GLY A 1 303 ? 30.188 7.403 -21.771 1.00 50.44 303 GLY A O 1
ATOM 2309 N N . ILE A 1 304 ? 31.153 5.508 -21.059 1.00 52.72 304 ILE A N 1
ATOM 2310 C CA . ILE A 1 304 ? 31.538 6.034 -19.747 1.00 52.72 304 ILE A CA 1
ATOM 2311 C C . ILE A 1 304 ? 32.984 6.520 -19.869 1.00 52.72 304 ILE A C 1
ATOM 2313 O O . ILE A 1 304 ? 33.841 5.806 -20.390 1.00 52.72 304 ILE A O 1
ATOM 2317 N N . HIS A 1 305 ? 33.261 7.747 -19.425 1.00 52.38 305 HIS A N 1
ATOM 2318 C CA . HIS A 1 305 ? 34.607 8.313 -19.496 1.00 52.38 305 HIS A CA 1
ATOM 2319 C C . HIS A 1 305 ? 35.610 7.443 -18.719 1.00 52.38 305 HIS A C 1
ATOM 2321 O O . HIS A 1 305 ? 35.295 6.958 -17.633 1.00 52.38 305 HIS A O 1
ATOM 2327 N N . LYS A 1 306 ? 36.837 7.278 -19.232 1.00 50.38 306 LYS A N 1
ATOM 2328 C CA . LYS A 1 306 ? 37.881 6.444 -18.596 1.00 50.38 306 LYS A CA 1
ATOM 2329 C C . LYS A 1 306 ? 38.259 6.899 -17.177 1.00 50.38 306 LYS A C 1
ATOM 2331 O O . LYS A 1 306 ? 38.710 6.099 -16.373 1.00 50.38 306 LYS A O 1
ATOM 2336 N N . GLU A 1 307 ? 38.068 8.183 -16.877 1.00 48.31 307 GLU A N 1
ATOM 2337 C CA . GLU A 1 307 ? 38.316 8.772 -15.549 1.00 48.31 307 GLU A CA 1
ATOM 2338 C C . GLU A 1 307 ? 37.069 8.756 -14.657 1.00 48.31 307 GLU A C 1
ATOM 2340 O O . GLU A 1 307 ? 37.088 9.305 -13.558 1.00 48.31 307 GLU A O 1
ATOM 2345 N N . SER A 1 308 ? 35.966 8.157 -15.123 1.00 51.19 308 SER A N 1
ATOM 2346 C CA . SER A 1 308 ? 34.809 7.907 -14.271 1.00 51.19 308 SER A CA 1
ATOM 2347 C C . SER A 1 308 ? 35.278 7.158 -13.021 1.00 51.19 308 SER A C 1
ATOM 2349 O O . SER A 1 308 ? 35.944 6.131 -13.160 1.00 51.19 308 SER A O 1
ATOM 2351 N N . PRO A 1 309 ? 34.911 7.604 -11.807 1.00 46.28 309 PRO A N 1
ATOM 2352 C CA . PRO A 1 309 ? 35.230 6.878 -10.577 1.00 46.28 309 PRO A CA 1
ATOM 2353 C C . PRO A 1 309 ? 34.516 5.517 -10.504 1.00 46.28 309 PRO A C 1
ATOM 2355 O O . PRO A 1 309 ? 34.769 4.725 -9.603 1.00 46.28 309 PRO A O 1
ATOM 2358 N N . ILE A 1 310 ? 33.615 5.254 -11.453 1.00 51.25 310 ILE A N 1
ATOM 2359 C CA . ILE A 1 310 ? 32.829 4.037 -11.593 1.00 51.25 310 ILE A CA 1
ATOM 2360 C C . ILE A 1 310 ? 33.316 3.348 -12.869 1.00 51.25 310 ILE A C 1
ATOM 2362 O O . ILE A 1 310 ? 32.762 3.541 -13.953 1.00 51.25 310 ILE A O 1
ATOM 2366 N N . GLN A 1 311 ? 34.412 2.608 -12.736 1.00 55.81 311 GLN A N 1
ATOM 2367 C CA . GLN A 1 311 ? 34.895 1.647 -13.725 1.00 55.81 311 GLN A CA 1
ATOM 2368 C C . GLN A 1 311 ? 34.530 0.254 -13.208 1.00 55.81 311 GLN A C 1
ATOM 2370 O O . GLN A 1 311 ? 34.851 -0.080 -12.068 1.00 55.81 311 GLN A O 1
ATOM 2375 N N . ASP A 1 312 ? 33.863 -0.555 -14.029 1.00 58.72 312 ASP A N 1
ATOM 2376 C CA . ASP A 1 312 ? 33.686 -1.981 -13.755 1.00 58.72 312 ASP A CA 1
ATOM 2377 C C . ASP A 1 312 ? 34.625 -2.761 -14.681 1.00 58.72 312 ASP A C 1
ATOM 2379 O O . ASP A 1 312 ? 34.386 -2.914 -15.882 1.00 58.72 312 ASP A O 1
ATOM 2383 N N . GLU A 1 313 ? 35.725 -3.236 -14.100 1.00 62.34 313 GLU A N 1
ATOM 2384 C CA . GLU A 1 313 ? 36.774 -3.982 -14.795 1.00 62.34 313 GLU A CA 1
ATOM 2385 C C . GLU A 1 313 ? 36.219 -5.240 -15.484 1.00 62.34 313 GLU A C 1
ATOM 2387 O O . GLU A 1 313 ? 36.680 -5.627 -16.558 1.00 62.34 313 GLU A O 1
ATOM 2392 N N . LYS A 1 314 ? 35.177 -5.855 -14.908 1.00 59.91 314 LYS A N 1
ATOM 2393 C CA . LYS A 1 314 ? 34.535 -7.047 -15.462 1.00 59.91 314 LYS A CA 1
ATOM 2394 C C . LYS A 1 314 ? 33.729 -6.707 -16.714 1.00 59.91 314 LYS A C 1
ATOM 2396 O O . LYS A 1 314 ? 33.807 -7.434 -17.698 1.00 59.91 314 LYS A O 1
ATOM 2401 N N . LEU A 1 315 ? 33.018 -5.578 -16.727 1.00 55.50 315 LEU A N 1
ATOM 2402 C CA . LEU A 1 315 ? 32.342 -5.068 -17.930 1.00 55.50 315 LEU A CA 1
ATOM 2403 C C . LEU A 1 315 ? 33.345 -4.737 -19.045 1.00 55.50 315 LEU A C 1
ATOM 2405 O O . LEU A 1 315 ? 33.107 -5.088 -20.205 1.00 55.50 315 LEU A O 1
ATOM 2409 N N . ASN A 1 316 ? 34.483 -4.130 -18.692 1.00 55.28 316 ASN A N 1
ATOM 2410 C CA . ASN A 1 316 ? 35.567 -3.843 -19.636 1.00 55.28 316 ASN A CA 1
ATOM 2411 C C . ASN A 1 316 ? 36.143 -5.124 -20.269 1.00 55.28 316 ASN A C 1
ATOM 2413 O O . ASN A 1 316 ? 36.460 -5.133 -21.457 1.00 55.28 316 ASN A O 1
ATOM 2417 N N . GLN A 1 317 ? 36.228 -6.216 -19.507 1.00 59.84 317 GLN A N 1
ATOM 2418 C CA . GLN A 1 317 ? 36.788 -7.495 -19.960 1.00 59.84 317 GLN A CA 1
ATOM 2419 C C . GLN A 1 317 ? 35.775 -8.441 -20.624 1.00 59.84 317 GLN A C 1
ATOM 2421 O O . GLN A 1 317 ? 36.156 -9.230 -21.483 1.00 59.84 317 GLN A O 1
ATOM 2426 N N . GLU A 1 318 ? 34.495 -8.399 -20.254 1.00 54.06 318 GLU A N 1
ATOM 2427 C CA . GLU A 1 318 ? 33.486 -9.335 -20.774 1.00 54.06 318 GLU A CA 1
ATOM 2428 C C . GLU A 1 318 ? 32.676 -8.729 -21.926 1.00 54.06 318 GLU A C 1
ATOM 2430 O O . GLU A 1 318 ? 32.464 -9.386 -22.946 1.00 54.06 318 GLU A O 1
ATOM 2435 N N . VAL A 1 319 ? 32.268 -7.462 -21.807 1.00 48.00 319 VAL A N 1
ATOM 2436 C CA . VAL A 1 319 ? 31.353 -6.802 -22.759 1.00 48.00 319 VAL A CA 1
ATOM 2437 C C . VAL A 1 319 ? 32.101 -5.881 -23.720 1.00 48.00 319 VAL A C 1
ATOM 2439 O O . VAL A 1 319 ? 31.793 -5.848 -24.911 1.00 48.00 319 VAL A O 1
ATOM 2442 N N . PHE A 1 320 ? 33.120 -5.173 -23.230 1.00 50.81 320 PHE A N 1
ATOM 2443 C CA . PHE A 1 320 ? 33.845 -4.148 -23.987 1.00 50.81 320 PHE A CA 1
ATOM 2444 C C . PHE A 1 320 ? 35.282 -4.546 -24.360 1.00 50.81 320 PHE A C 1
ATOM 2446 O O . PHE A 1 320 ? 36.072 -3.683 -24.726 1.00 50.81 320 PHE A O 1
ATOM 2453 N N . HIS A 1 321 ? 35.631 -5.838 -24.349 1.00 48.53 321 HIS A N 1
ATOM 2454 C CA . HIS A 1 321 ? 37.016 -6.294 -24.570 1.00 48.53 321 HIS A CA 1
ATOM 2455 C C . HIS A 1 321 ? 37.620 -5.887 -25.925 1.00 48.53 321 HIS A C 1
ATOM 2457 O O . HIS A 1 321 ? 38.838 -5.804 -26.061 1.00 48.53 321 HIS A O 1
ATOM 2463 N N . ASN A 1 322 ? 36.774 -5.603 -26.921 1.00 49.94 322 ASN A N 1
ATOM 2464 C CA . ASN A 1 322 ? 37.174 -5.084 -28.234 1.00 49.94 322 ASN A CA 1
ATOM 2465 C C . ASN A 1 322 ? 36.780 -3.615 -28.454 1.00 49.94 322 ASN A C 1
ATOM 2467 O O . ASN A 1 322 ? 36.977 -3.079 -29.547 1.00 49.94 322 ASN A O 1
ATOM 2471 N N . TRP A 1 323 ? 36.194 -2.961 -27.454 1.00 44.72 323 TRP A N 1
ATOM 2472 C CA . TRP A 1 323 ? 35.809 -1.564 -27.551 1.00 44.72 323 TRP A CA 1
ATOM 2473 C C . TRP A 1 323 ? 37.049 -0.688 -27.387 1.00 44.72 323 TRP A C 1
ATOM 2475 O O . TRP A 1 323 ? 37.711 -0.690 -26.351 1.00 44.72 323 TRP A O 1
ATOM 2485 N N . LYS A 1 324 ? 37.368 0.080 -28.427 1.00 52.75 324 LYS A N 1
ATOM 2486 C CA . LYS A 1 324 ? 38.307 1.194 -28.322 1.00 52.75 324 LYS A CA 1
ATOM 2487 C C . LYS A 1 324 ? 37.473 2.457 -28.125 1.00 52.75 324 LYS A C 1
ATOM 2489 O O . LYS A 1 324 ? 36.784 2.836 -29.074 1.00 52.75 324 LYS A O 1
ATOM 2494 N N . PRO A 1 325 ? 37.485 3.085 -26.933 1.00 49.00 325 PRO A N 1
ATOM 2495 C CA . PRO A 1 325 ? 36.806 4.358 -26.749 1.00 49.00 325 PRO A CA 1
ATOM 2496 C C . PRO A 1 325 ? 37.308 5.353 -27.792 1.00 49.00 325 PRO A C 1
ATOM 2498 O O . PRO A 1 325 ? 38.502 5.373 -28.104 1.00 49.00 325 PRO A O 1
ATOM 2501 N N . ASN A 1 326 ? 36.403 6.169 -28.332 1.00 45.34 326 ASN A N 1
ATOM 2502 C CA . ASN A 1 326 ? 36.806 7.257 -29.207 1.00 45.34 326 ASN A CA 1
ATOM 2503 C C . ASN A 1 326 ? 37.726 8.191 -28.405 1.00 45.34 326 ASN A C 1
ATOM 2505 O O . ASN A 1 326 ? 37.316 8.765 -27.397 1.00 45.34 326 ASN A O 1
ATOM 2509 N N . THR A 1 327 ? 38.998 8.268 -28.794 1.00 45.72 327 THR A N 1
ATOM 2510 C CA . THR A 1 327 ? 40.000 9.113 -28.128 1.00 45.72 327 THR A CA 1
ATOM 2511 C C . THR A 1 327 ? 40.045 10.515 -28.714 1.00 45.72 327 THR A C 1
ATOM 2513 O O . THR A 1 327 ? 40.750 11.374 -28.188 1.00 45.72 327 THR A O 1
ATOM 2516 N N . VAL A 1 328 ? 39.335 10.739 -29.820 1.00 46.12 328 VAL A N 1
ATOM 2517 C CA . VAL A 1 328 ? 39.127 12.070 -30.374 1.00 46.12 328 VAL A CA 1
ATOM 2518 C C . VAL A 1 328 ? 38.049 12.737 -29.529 1.00 46.12 328 VAL A C 1
ATOM 2520 O O . VAL A 1 328 ? 36.964 12.186 -29.351 1.00 46.12 328 VAL A O 1
ATOM 2523 N N . GLN A 1 329 ? 38.360 13.907 -28.975 1.00 41.31 329 GLN A N 1
ATOM 2524 C CA . GLN A 1 329 ? 37.384 14.703 -28.244 1.00 41.31 329 GLN A CA 1
ATOM 2525 C C . GLN A 1 329 ? 36.266 15.095 -29.216 1.00 41.31 329 GLN A C 1
ATOM 2527 O O . GLN A 1 329 ? 36.490 15.880 -30.135 1.00 41.31 329 GLN A O 1
ATOM 2532 N N . MET A 1 330 ? 35.082 14.504 -29.048 1.00 42.12 330 MET A N 1
ATOM 2533 C CA . MET A 1 330 ? 33.911 14.871 -29.838 1.00 42.12 330 MET A CA 1
ATOM 2534 C C . MET A 1 330 ? 33.426 16.241 -29.366 1.00 42.12 330 MET A C 1
ATOM 2536 O O . MET A 1 330 ? 32.790 16.359 -28.321 1.00 42.12 330 MET A O 1
ATOM 2540 N N . TYR A 1 331 ? 33.725 17.275 -30.146 1.00 42.34 331 TYR A N 1
ATOM 2541 C CA . TYR A 1 331 ? 32.952 18.513 -30.163 1.00 42.34 331 TYR A CA 1
ATOM 2542 C C . TYR A 1 331 ? 31.809 18.329 -31.168 1.00 42.34 331 TYR A C 1
ATOM 2544 O O . TYR A 1 331 ? 31.764 18.980 -32.203 1.00 42.34 331 TYR A O 1
ATOM 2552 N N . ASP A 1 332 ? 30.944 17.345 -30.916 1.00 43.66 332 ASP A N 1
ATOM 2553 C CA . ASP A 1 332 ? 29.810 17.058 -31.792 1.00 43.66 332 ASP A CA 1
ATOM 2554 C C . ASP A 1 332 ? 28.600 17.871 -31.324 1.00 43.66 332 ASP A C 1
ATOM 2556 O O . ASP A 1 332 ? 27.929 17.530 -30.351 1.00 43.66 332 ASP A O 1
ATOM 2560 N N . ASP A 1 333 ? 28.346 18.987 -32.000 1.00 48.06 333 ASP A N 1
ATOM 2561 C CA . ASP A 1 333 ? 27.099 19.749 -31.891 1.00 48.06 333 ASP A CA 1
ATOM 2562 C C . ASP A 1 333 ? 25.989 19.173 -32.802 1.00 48.06 333 ASP A C 1
ATOM 2564 O O . ASP A 1 333 ? 24.927 19.778 -32.965 1.00 48.06 333 ASP A O 1
ATOM 2568 N N . GLY A 1 334 ? 26.224 18.005 -33.413 1.00 45.62 334 GLY A N 1
ATOM 2569 C CA . GLY A 1 334 ? 25.321 17.320 -34.334 1.00 45.62 334 GLY A CA 1
ATOM 2570 C C . GLY A 1 334 ? 25.387 17.831 -35.777 1.00 45.62 334 GLY A C 1
ATOM 2571 O O . GLY A 1 334 ? 24.609 17.377 -36.631 1.00 45.62 334 GLY A O 1
ATOM 2572 N N . THR A 1 335 ? 26.276 18.781 -36.096 1.00 45.34 335 THR A N 1
ATOM 2573 C CA . THR A 1 335 ? 26.253 19.457 -37.402 1.00 45.34 335 THR A CA 1
ATOM 2574 C C . THR A 1 335 ? 27.082 18.795 -38.499 1.00 45.34 335 THR A C 1
ATOM 2576 O O . THR A 1 335 ? 26.717 18.998 -39.660 1.00 45.34 335 THR A O 1
ATOM 2579 N N . HIS A 1 336 ? 28.096 17.973 -38.183 1.00 49.06 336 HIS A N 1
ATOM 2580 C CA . HIS A 1 336 ? 29.034 17.420 -39.183 1.00 49.06 336 HIS A CA 1
ATOM 2581 C C . HIS A 1 336 ? 29.245 15.888 -39.154 1.00 49.06 336 HIS A C 1
ATOM 2583 O O . HIS A 1 336 ? 29.821 15.356 -40.103 1.00 49.06 336 HIS A O 1
ATOM 2589 N N . GLY A 1 337 ? 28.708 15.166 -38.161 1.00 49.19 337 GLY A N 1
ATOM 2590 C CA . GLY A 1 337 ? 28.777 13.697 -38.077 1.00 49.19 337 GLY A CA 1
ATOM 2591 C C . GLY A 1 337 ? 30.148 13.135 -37.660 1.00 49.19 337 GLY A C 1
ATOM 2592 O O . GLY A 1 337 ? 31.140 13.853 -37.602 1.00 49.19 337 GLY A O 1
ATOM 2593 N N . ASP A 1 338 ? 30.196 11.824 -37.389 1.00 43.81 338 ASP A N 1
ATOM 2594 C CA . ASP A 1 338 ? 31.328 11.128 -36.738 1.00 43.81 338 ASP A CA 1
ATOM 2595 C C . ASP A 1 338 ? 32.663 11.152 -37.512 1.00 43.81 338 ASP A C 1
ATOM 2597 O O . ASP A 1 338 ? 33.711 10.824 -36.953 1.00 43.81 338 ASP A O 1
ATOM 2601 N N . GLU A 1 339 ? 32.653 11.503 -38.801 1.00 42.12 339 GLU A N 1
ATOM 2602 C CA . GLU A 1 339 ? 33.845 11.459 -39.663 1.00 42.12 339 GLU A CA 1
ATOM 2603 C C . GLU A 1 339 ? 34.630 12.779 -39.705 1.00 42.12 339 GLU A C 1
ATOM 2605 O O . GLU A 1 339 ? 35.725 12.824 -40.272 1.00 42.12 339 GLU A O 1
ATOM 2610 N N . VAL A 1 340 ? 34.108 13.852 -39.104 1.00 45.31 340 VAL A N 1
ATOM 2611 C CA . VAL A 1 340 ? 34.727 15.181 -39.149 1.00 45.31 340 VAL A CA 1
ATOM 2612 C C . VAL A 1 340 ? 34.832 15.745 -37.737 1.00 45.31 340 VAL A C 1
ATOM 2614 O O . VAL A 1 340 ? 33.828 15.978 -37.073 1.00 45.31 340 VAL A O 1
ATOM 2617 N N . ALA A 1 341 ? 36.061 15.985 -37.276 1.00 38.84 341 ALA A N 1
ATOM 2618 C CA . ALA A 1 341 ? 36.278 16.778 -36.071 1.00 38.84 341 ALA A CA 1
ATOM 2619 C C . ALA A 1 341 ? 35.828 18.223 -36.346 1.00 38.84 341 ALA A C 1
ATOM 2621 O O . ALA A 1 341 ? 36.308 18.828 -37.308 1.00 38.84 341 ALA A O 1
ATOM 2622 N N . GLY A 1 342 ? 34.889 18.721 -35.536 1.00 39.28 342 GLY A N 1
ATOM 2623 C CA . GLY A 1 342 ? 34.402 20.104 -35.571 1.00 39.28 342 GLY A CA 1
ATOM 2624 C C . GLY A 1 342 ? 35.458 21.115 -35.155 1.00 39.28 342 GLY A C 1
ATOM 2625 O O . GLY A 1 342 ? 36.159 20.845 -34.151 1.00 39.28 342 GLY A O 1
#